Protein AF-A0A380RGJ4-F1 (afdb_monomer_lite)

Sequence (205 aa):
MDKTSKTILITAIVVSVVLFIGYCLACLNNIYQSSRWEVYEETKHNTDVSIVTDDIFDDYFVDYSPSTVQTYTAAGWKEEYAAVALKPELSSCFELYAEKTINYHTKRIAVESYNYKSLNELCAALPSEWSDEIKAAVGSGDSFTTYDLKDDYVTVYTLSSDLELAKSSDIGSQYRALAGSVSTKYYQIIEYYDGSYRFGFWFEY

pLDDT: mean 73.48, std 20.64, range [31.52, 98.12]

Structure (mmCIF, N/CA/C/O backbone):
data_AF-A0A380RGJ4-F1
#
_entry.id   AF-A0A380RGJ4-F1
#
loop_
_atom_site.group_PDB
_atom_site.id
_atom_site.type_symbol
_atom_site.label_atom_id
_atom_site.label_alt_id
_atom_site.label_comp_id
_atom_site.label_asym_id
_atom_site.label_entity_id
_atom_site.label_seq_id
_atom_site.pdbx_PDB_ins_code
_atom_site.Cartn_x
_atom_site.Cartn_y
_atom_site.Cartn_z
_atom_site.occupancy
_atom_site.B_iso_or_equiv
_atom_site.auth_seq_id
_atom_site.auth_comp_id
_atom_site.auth_asym_id
_atom_site.auth_atom_id
_atom_site.pdbx_PDB_model_num
ATOM 1 N N . MET A 1 1 ? -43.072 -52.292 -2.093 1.00 66.38 1 MET A N 1
ATOM 2 C CA . MET A 1 1 ? -41.869 -51.782 -1.405 1.00 66.38 1 MET A CA 1
ATOM 3 C C . MET A 1 1 ? -42.314 -50.995 -0.186 1.00 66.38 1 MET A C 1
ATOM 5 O O . MET A 1 1 ? -43.080 -50.045 -0.354 1.00 66.38 1 MET A O 1
ATOM 9 N N . ASP A 1 2 ? -41.929 -51.440 1.010 1.00 91.12 2 ASP A N 1
ATOM 10 C CA . ASP A 1 2 ? -42.281 -50.754 2.257 1.00 91.12 2 ASP A CA 1
ATOM 11 C C . ASP A 1 2 ? -41.570 -49.394 2.383 1.00 91.12 2 ASP A C 1
ATOM 13 O O . ASP A 1 2 ? -40.698 -49.033 1.584 1.00 91.12 2 ASP A O 1
ATOM 17 N N . LYS A 1 3 ? -42.007 -48.595 3.359 1.00 85.25 3 LYS A N 1
ATOM 18 C CA . LYS A 1 3 ? -41.509 -47.231 3.576 1.00 85.25 3 LYS A CA 1
ATOM 19 C C . LYS A 1 3 ? -40.004 -47.216 3.869 1.00 85.25 3 LYS A C 1
ATOM 21 O O . LYS A 1 3 ? -39.308 -46.350 3.354 1.00 85.25 3 LYS A O 1
ATOM 26 N N . THR A 1 4 ? -39.510 -48.201 4.614 1.00 88.94 4 THR A N 1
ATOM 27 C CA . THR A 1 4 ? -38.092 -48.346 4.969 1.00 88.94 4 THR A CA 1
ATOM 28 C C . THR A 1 4 ? -37.235 -48.597 3.730 1.00 88.94 4 THR A C 1
ATOM 30 O O . THR A 1 4 ? -36.244 -47.909 3.502 1.00 88.94 4 THR A O 1
ATOM 33 N N . SER A 1 5 ? -37.674 -49.507 2.866 1.00 88.12 5 SER A N 1
ATOM 34 C CA . SER A 1 5 ? -37.018 -49.851 1.605 1.00 88.12 5 SER A CA 1
ATOM 35 C C . SER A 1 5 ? -36.993 -48.666 0.630 1.00 88.12 5 SER A C 1
ATOM 37 O O . SER A 1 5 ? -36.006 -48.457 -0.071 1.00 88.12 5 SER A O 1
ATOM 39 N N . LYS A 1 6 ? -38.048 -47.835 0.618 1.00 85.44 6 LYS A N 1
ATOM 40 C CA . LYS A 1 6 ? -38.082 -46.569 -0.141 1.00 85.44 6 LYS A CA 1
ATOM 41 C C . LYS A 1 6 ? -37.072 -45.552 0.371 1.00 85.44 6 LYS A C 1
ATOM 43 O O . LYS A 1 6 ? -36.382 -44.943 -0.441 1.00 85.44 6 LYS A O 1
ATOM 48 N N . THR A 1 7 ? -36.962 -45.381 1.684 1.00 90.62 7 THR A N 1
ATOM 49 C CA . THR A 1 7 ? -35.993 -44.450 2.269 1.00 90.62 7 THR A CA 1
ATOM 50 C C . THR A 1 7 ? -34.559 -44.875 1.964 1.00 90.62 7 THR A C 1
ATOM 52 O O . THR A 1 7 ? -33.783 -44.049 1.498 1.00 90.62 7 THR A O 1
ATOM 55 N N . ILE A 1 8 ? -34.230 -46.162 2.125 1.00 91.81 8 ILE A N 1
ATOM 56 C CA . ILE A 1 8 ? -32.887 -46.687 1.828 1.00 91.81 8 ILE A CA 1
ATOM 57 C C . ILE A 1 8 ? -32.520 -46.461 0.355 1.00 91.81 8 ILE A C 1
ATOM 59 O O . ILE A 1 8 ? -31.420 -45.994 0.063 1.00 91.81 8 ILE A O 1
ATOM 63 N N . LEU A 1 9 ? -33.449 -46.729 -0.570 1.00 91.00 9 LEU A N 1
ATOM 64 C CA . LEU A 1 9 ? -33.212 -46.527 -1.999 1.00 91.00 9 LEU A CA 1
ATOM 65 C C . LEU A 1 9 ? -32.960 -45.050 -2.342 1.00 91.00 9 LEU A C 1
ATOM 67 O O . LEU A 1 9 ? -32.034 -44.746 -3.089 1.00 91.00 9 LEU A O 1
ATOM 71 N N . ILE A 1 10 ? -33.750 -44.130 -1.782 1.00 90.75 10 ILE A N 1
ATOM 72 C CA . ILE A 1 10 ? -33.581 -42.689 -2.019 1.00 90.75 10 ILE A CA 1
ATOM 73 C C . ILE A 1 10 ? -32.233 -42.208 -1.472 1.00 90.75 10 ILE A C 1
ATOM 75 O O . ILE A 1 10 ? -31.515 -41.496 -2.170 1.00 90.75 10 ILE A O 1
ATOM 79 N N . THR A 1 11 ? -31.852 -42.625 -0.262 1.00 90.44 11 THR A N 1
ATOM 80 C CA . THR A 1 11 ? -30.558 -42.254 0.325 1.00 90.44 11 THR A CA 1
ATOM 81 C C . THR A 1 11 ? -29.391 -42.773 -0.512 1.00 90.44 11 THR A C 1
ATOM 83 O O . THR A 1 11 ? -2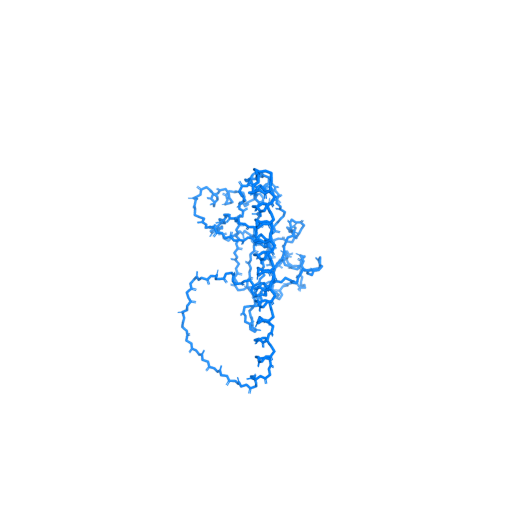8.455 -42.020 -0.766 1.00 90.44 11 THR A O 1
ATOM 86 N N . ALA A 1 12 ? -29.461 -44.016 -0.999 1.00 90.81 12 ALA A N 1
ATOM 87 C CA . ALA A 1 12 ? -28.428 -44.574 -1.869 1.00 90.81 12 ALA A CA 1
ATOM 88 C C . ALA A 1 12 ? -28.271 -43.760 -3.165 1.00 90.81 12 ALA A C 1
ATOM 90 O O . ALA A 1 12 ? -27.152 -43.416 -3.535 1.00 90.81 12 ALA A O 1
ATOM 91 N N . ILE A 1 13 ? -29.383 -43.376 -3.804 1.00 91.81 13 ILE A N 1
ATOM 92 C CA . ILE A 1 13 ? -29.366 -42.550 -5.021 1.00 91.81 13 ILE A CA 1
ATOM 93 C C . ILE A 1 13 ? -28.729 -41.182 -4.749 1.00 91.81 13 ILE A C 1
ATOM 95 O O . ILE A 1 13 ? -27.859 -40.754 -5.504 1.00 91.81 13 ILE A O 1
ATOM 99 N N . VAL A 1 14 ? -29.118 -40.505 -3.663 1.00 90.69 14 VAL A N 1
ATOM 100 C CA . VAL A 1 14 ? -28.576 -39.178 -3.321 1.00 90.69 14 VAL A CA 1
ATOM 101 C C . VAL A 1 14 ? -27.069 -39.246 -3.070 1.00 90.69 14 VAL A C 1
ATOM 103 O O . VAL A 1 14 ? -26.327 -38.427 -3.608 1.00 90.69 14 VAL A O 1
ATOM 106 N N . VAL A 1 15 ? -26.599 -40.244 -2.316 1.00 91.69 15 VAL A N 1
ATOM 107 C CA . VAL A 1 15 ? -25.162 -40.424 -2.050 1.00 91.69 15 VAL A CA 1
ATOM 108 C C . VAL A 1 15 ? -24.392 -40.683 -3.347 1.00 91.69 15 VAL A C 1
ATOM 110 O O . VAL A 1 15 ? -23.352 -40.065 -3.569 1.00 91.69 15 VAL A O 1
ATOM 113 N N . SER A 1 16 ? -24.911 -41.531 -4.239 1.00 90.06 16 SER A N 1
ATOM 114 C CA . SER A 1 16 ? -24.274 -41.795 -5.534 1.00 90.06 16 SER A CA 1
ATOM 115 C C . SER A 1 16 ? -24.185 -40.547 -6.416 1.00 90.06 16 SER A C 1
ATOM 117 O O . SER A 1 16 ? -23.152 -40.329 -7.046 1.00 90.06 16 SER A O 1
ATOM 119 N N . VAL A 1 17 ? -25.221 -39.701 -6.435 1.00 90.00 17 VAL A N 1
ATOM 120 C CA . VAL A 1 17 ? -25.215 -38.446 -7.206 1.00 90.00 17 VAL A CA 1
ATOM 121 C C . VAL A 1 17 ? -24.181 -37.461 -6.657 1.00 90.00 17 VAL A C 1
ATOM 123 O O . VAL A 1 17 ? -23.422 -36.884 -7.432 1.00 90.00 17 VAL A O 1
ATOM 126 N N . VAL A 1 18 ? -24.097 -37.300 -5.333 1.00 89.44 18 VAL A N 1
ATOM 127 C CA . VAL A 1 18 ? -23.118 -36.395 -4.704 1.00 89.44 18 VAL A CA 1
ATOM 128 C C . VAL A 1 18 ? -21.682 -36.842 -4.994 1.00 89.44 18 VAL A C 1
ATOM 130 O O . VAL A 1 18 ? -20.848 -36.018 -5.369 1.00 89.44 18 VAL A O 1
ATOM 133 N N . LEU A 1 19 ? -21.398 -38.144 -4.886 1.00 88.31 19 LEU A N 1
ATOM 134 C CA . LEU A 1 19 ? -20.072 -38.689 -5.194 1.00 88.31 19 LEU A CA 1
ATOM 135 C C . LEU A 1 19 ? -19.708 -38.520 -6.675 1.00 88.31 19 LEU A C 1
ATOM 137 O O . LEU A 1 19 ? -18.570 -38.176 -6.988 1.00 88.31 19 LEU A O 1
ATOM 141 N N . PHE A 1 20 ? -20.671 -38.713 -7.579 1.00 89.56 20 PHE A N 1
ATOM 142 C CA . PHE A 1 20 ? -20.457 -38.530 -9.012 1.00 89.56 20 PHE A CA 1
ATOM 143 C C . PHE A 1 20 ? -20.139 -37.069 -9.365 1.00 89.56 20 PHE A C 1
ATOM 145 O O . PHE A 1 20 ? -19.175 -36.811 -10.081 1.00 89.56 20 PHE A O 1
ATOM 152 N N . ILE A 1 21 ? -20.8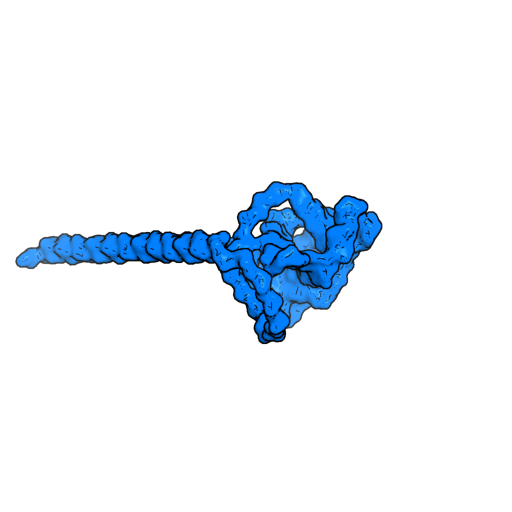81 -36.107 -8.804 1.00 87.81 21 ILE A N 1
ATOM 153 C CA . ILE A 1 21 ? -20.618 -34.671 -9.007 1.00 87.81 21 ILE A CA 1
ATOM 154 C C . ILE A 1 21 ? -19.232 -34.290 -8.471 1.00 87.81 21 ILE A C 1
ATOM 156 O O . ILE A 1 21 ? -18.478 -33.607 -9.164 1.00 87.81 21 ILE A O 1
ATOM 160 N N . GLY A 1 22 ? -18.866 -34.767 -7.276 1.00 85.44 22 GLY A N 1
ATOM 161 C CA . GLY A 1 22 ? -17.539 -34.529 -6.702 1.00 85.44 22 GLY A CA 1
ATOM 162 C C . GLY A 1 22 ? -16.405 -35.066 -7.582 1.00 85.44 22 GLY A C 1
ATOM 163 O O . GLY A 1 22 ? -15.412 -34.373 -7.802 1.00 85.44 22 GLY A O 1
ATOM 164 N N . TYR A 1 23 ? -16.577 -36.263 -8.151 1.00 86.31 23 TYR A N 1
ATOM 165 C CA . TYR A 1 23 ? -15.620 -36.849 -9.092 1.00 86.31 23 TYR A CA 1
ATOM 166 C C . TYR A 1 23 ? -15.501 -36.033 -10.389 1.00 86.31 23 TYR A C 1
ATOM 168 O O . TYR A 1 23 ? -14.390 -35.721 -10.814 1.00 86.31 23 TYR A O 1
ATOM 176 N N . CYS A 1 24 ? -16.622 -35.615 -10.987 1.00 82.62 24 CYS A N 1
ATOM 177 C CA . CYS A 1 24 ? -16.611 -34.778 -12.190 1.00 82.62 24 CYS A CA 1
ATOM 178 C C . CYS A 1 24 ? -15.896 -33.438 -11.965 1.00 82.62 24 CYS A C 1
ATOM 180 O O . CYS A 1 24 ? -15.118 -33.019 -12.820 1.00 82.62 24 CYS A O 1
ATOM 182 N N . LEU A 1 25 ? -16.108 -32.790 -10.815 1.00 80.00 25 LEU A N 1
ATOM 183 C CA . LEU A 1 25 ? -15.426 -31.539 -10.466 1.00 80.00 25 LEU A CA 1
ATOM 184 C C . LEU A 1 25 ? -13.915 -31.738 -10.284 1.00 80.00 25 LEU A C 1
ATOM 186 O O . LEU A 1 25 ? -13.130 -30.924 -10.765 1.00 80.00 25 LEU A O 1
ATOM 190 N N . ALA A 1 26 ? -13.494 -32.839 -9.656 1.00 74.56 26 ALA A N 1
ATOM 191 C CA . ALA A 1 26 ? -12.077 -33.168 -9.517 1.00 74.56 26 ALA A CA 1
ATOM 192 C C . ALA A 1 26 ? -11.409 -33.449 -10.877 1.00 74.56 26 ALA A C 1
ATOM 194 O O . ALA A 1 26 ? -10.300 -32.977 -11.125 1.00 74.56 26 ALA A O 1
ATOM 195 N N . CYS A 1 27 ? -12.091 -34.164 -11.779 1.00 69.12 27 CYS A N 1
ATOM 196 C CA . CYS A 1 27 ? -11.609 -34.403 -13.141 1.00 69.12 27 CYS A CA 1
ATOM 197 C C . CYS A 1 27 ? -11.531 -33.114 -13.965 1.00 69.12 27 CYS A C 1
ATOM 199 O O . CYS A 1 27 ? -10.533 -32.905 -14.647 1.00 69.12 27 CYS A O 1
ATOM 201 N N . LEU A 1 28 ? -12.532 -32.232 -13.874 1.00 68.50 28 LEU A N 1
ATOM 202 C CA . LEU A 1 28 ? -12.510 -30.927 -14.540 1.00 68.50 28 LEU A CA 1
ATOM 203 C C . LEU A 1 28 ? -11.367 -30.051 -14.026 1.00 68.50 28 LEU A C 1
ATOM 205 O O . LEU A 1 28 ? -10.675 -29.440 -14.833 1.00 68.50 28 LEU A O 1
ATOM 209 N N . ASN A 1 29 ? -11.116 -30.042 -12.714 1.00 65.44 29 ASN A N 1
ATOM 210 C CA . ASN A 1 29 ? -9.975 -29.327 -12.149 1.00 65.44 29 ASN A CA 1
ATOM 211 C C . ASN A 1 29 ? -8.646 -29.902 -12.667 1.00 65.44 29 ASN A C 1
ATOM 213 O O . ASN A 1 29 ? -7.750 -29.151 -13.024 1.00 65.44 29 ASN A O 1
ATOM 217 N N . ASN A 1 30 ? -8.522 -31.227 -12.780 1.00 59.56 30 ASN A N 1
ATOM 218 C CA . ASN A 1 30 ? -7.304 -31.859 -13.292 1.00 59.56 30 ASN A CA 1
ATOM 219 C C . ASN A 1 30 ? -7.079 -31.569 -14.791 1.00 59.56 30 ASN A C 1
ATOM 221 O O . ASN A 1 30 ? -5.976 -31.199 -15.174 1.00 59.56 30 ASN A O 1
ATOM 225 N N . ILE A 1 31 ? -8.131 -31.624 -15.617 1.00 63.62 31 ILE A N 1
ATOM 226 C CA . ILE A 1 31 ? -8.076 -31.254 -17.046 1.00 63.62 31 ILE A CA 1
ATOM 227 C C . ILE A 1 31 ? -7.747 -29.762 -17.216 1.00 63.62 31 ILE A C 1
ATOM 229 O O . ILE A 1 31 ? -6.938 -29.387 -18.066 1.00 63.62 31 ILE A O 1
ATOM 233 N N . TYR A 1 32 ? -8.339 -28.894 -16.392 1.00 49.28 32 TYR A N 1
ATOM 234 C CA . TYR A 1 32 ? -8.032 -27.464 -16.400 1.00 49.28 32 TYR A CA 1
ATOM 235 C C . TYR A 1 32 ? -6.562 -27.207 -16.049 1.00 49.28 32 TYR A C 1
ATOM 237 O O . TYR A 1 32 ? -5.896 -26.414 -16.707 1.00 49.28 32 TYR A O 1
ATOM 245 N N . GLN A 1 33 ? -6.022 -27.927 -15.064 1.00 46.31 33 GLN A N 1
ATOM 246 C CA . GLN A 1 33 ? -4.607 -27.826 -14.720 1.00 46.31 33 GLN A CA 1
ATOM 247 C C . GLN A 1 33 ? -3.715 -28.398 -15.831 1.00 46.31 33 GLN A C 1
ATOM 249 O O . GLN A 1 33 ? -2.768 -27.726 -16.217 1.00 46.31 33 GLN A O 1
ATOM 254 N N . SER A 1 34 ? -4.014 -29.572 -16.403 1.00 44.44 34 SER A N 1
ATOM 255 C CA . SER A 1 34 ? -3.171 -30.202 -17.435 1.00 44.44 34 SER A CA 1
ATOM 256 C C . SER A 1 34 ? -3.132 -29.411 -18.745 1.00 44.44 34 SER A C 1
ATOM 258 O O . SER A 1 34 ? -2.061 -29.233 -19.319 1.00 44.44 34 SER A O 1
ATOM 260 N N . SER A 1 35 ? -4.270 -28.864 -19.183 1.00 43.62 35 SER A N 1
ATOM 261 C CA . SER A 1 35 ? -4.344 -28.020 -20.387 1.00 43.62 35 SER A CA 1
ATOM 262 C C . SER A 1 35 ? -3.570 -26.701 -20.240 1.00 43.62 35 SER A C 1
ATOM 264 O O . SER A 1 35 ? -3.063 -26.168 -21.224 1.00 43.62 35 SER A O 1
ATOM 266 N N . ARG A 1 36 ? -3.394 -26.206 -19.007 1.00 38.97 36 ARG A N 1
ATOM 267 C CA . ARG A 1 36 ? -2.561 -25.034 -18.702 1.00 38.97 36 ARG A CA 1
ATOM 268 C C . ARG A 1 36 ? -1.056 -25.317 -18.836 1.00 38.97 36 ARG A C 1
ATOM 270 O O . ARG A 1 36 ? -0.297 -24.385 -19.090 1.00 38.97 36 ARG A O 1
ATOM 277 N N . TRP A 1 37 ? -0.627 -26.575 -18.694 1.00 33.66 37 TRP A N 1
ATOM 278 C CA . TRP A 1 37 ? 0.776 -26.982 -18.860 1.00 33.66 37 TRP A CA 1
ATOM 279 C C . TRP A 1 37 ? 1.147 -27.247 -20.325 1.00 33.66 37 TRP A C 1
ATOM 281 O O . TRP A 1 37 ? 2.235 -26.857 -20.742 1.00 33.66 37 TRP A O 1
ATOM 291 N N . GLU A 1 38 ? 0.250 -27.831 -21.129 1.00 40.09 38 GLU A N 1
ATOM 292 C CA . GLU A 1 38 ? 0.539 -28.143 -22.543 1.00 40.09 38 GLU A CA 1
ATOM 293 C C . GLU A 1 38 ? 0.692 -26.884 -23.419 1.00 40.09 38 GLU A C 1
ATOM 295 O O . GLU A 1 38 ? 1.555 -26.849 -24.293 1.00 40.09 38 GLU A O 1
ATOM 300 N N . VAL A 1 39 ? -0.026 -25.794 -23.119 1.00 40.28 39 VAL A N 1
ATOM 301 C CA . VAL A 1 39 ? 0.161 -24.495 -23.805 1.00 40.28 39 VAL A CA 1
ATOM 302 C C . VAL A 1 39 ? 1.519 -23.849 -23.460 1.00 40.28 39 VAL A C 1
ATOM 304 O O . VAL A 1 39 ? 2.071 -23.065 -24.237 1.00 40.28 39 VAL A O 1
ATOM 307 N N . TYR A 1 40 ? 2.108 -24.193 -22.310 1.00 32.09 40 TYR A N 1
ATOM 308 C CA . TYR A 1 40 ? 3.352 -23.584 -21.829 1.00 32.09 40 TYR A CA 1
ATOM 309 C C . TYR A 1 40 ? 4.614 -24.195 -22.464 1.00 32.09 40 TYR A C 1
ATOM 311 O O . TYR A 1 40 ? 5.614 -23.493 -22.629 1.00 32.09 40 TYR A O 1
ATOM 319 N N . GLU A 1 41 ? 4.589 -25.474 -22.857 1.00 34.75 41 GLU A N 1
ATOM 320 C CA . GLU A 1 41 ? 5.739 -26.106 -23.526 1.00 34.75 41 GLU A CA 1
ATOM 321 C C . GLU A 1 41 ? 5.803 -25.800 -25.027 1.00 34.75 41 GLU A C 1
ATOM 323 O O . GLU A 1 41 ? 6.898 -25.601 -25.556 1.00 34.75 41 GLU A O 1
ATOM 328 N N . GLU A 1 42 ? 4.662 -25.655 -25.706 1.00 34.81 42 GLU A N 1
ATOM 329 C CA . GLU A 1 42 ? 4.643 -25.366 -27.148 1.00 34.81 42 GLU A CA 1
ATOM 330 C C . GLU A 1 42 ? 5.131 -23.936 -27.465 1.00 34.81 42 GLU A C 1
ATOM 332 O O . GLU A 1 42 ? 5.772 -23.695 -28.489 1.00 34.81 42 GLU A O 1
ATOM 337 N N . THR A 1 43 ? 4.954 -22.995 -26.529 1.00 36.62 43 THR A N 1
ATOM 338 C CA . THR A 1 43 ? 5.403 -21.598 -26.688 1.00 36.62 43 THR A CA 1
ATOM 339 C C . THR A 1 43 ? 6.902 -21.411 -26.404 1.00 36.62 43 THR A C 1
ATOM 341 O O . THR A 1 43 ? 7.522 -20.470 -26.896 1.00 36.62 43 THR A O 1
ATOM 344 N N . LYS A 1 44 ? 7.543 -22.321 -25.652 1.00 36.34 44 LYS A N 1
ATOM 345 C CA . LYS A 1 44 ? 8.973 -22.202 -25.302 1.00 36.34 44 LYS A CA 1
ATOM 346 C C . LYS A 1 44 ? 9.911 -22.594 -26.450 1.00 36.34 44 LYS A C 1
ATOM 348 O O . LYS A 1 44 ? 11.098 -22.275 -26.398 1.00 36.34 44 LYS A O 1
ATOM 353 N N . HIS A 1 45 ? 9.402 -23.265 -27.485 1.00 32.56 45 HIS A N 1
ATOM 354 C CA . HIS A 1 45 ? 10.228 -23.779 -28.578 1.00 32.56 45 HIS A CA 1
ATOM 355 C C . HIS A 1 45 ? 10.173 -22.986 -29.886 1.00 32.56 45 HIS A C 1
ATOM 357 O O . HIS A 1 45 ? 10.853 -23.385 -30.827 1.00 32.56 45 HIS A O 1
ATOM 363 N N . ASN A 1 46 ? 9.440 -21.866 -29.962 1.00 37.78 46 ASN A N 1
ATOM 364 C CA . ASN A 1 46 ? 9.161 -21.262 -31.269 1.00 37.78 46 ASN A CA 1
ATOM 365 C C . ASN A 1 46 ? 9.207 -19.730 -31.376 1.00 37.78 46 ASN A C 1
ATOM 367 O O . ASN A 1 46 ? 8.457 -19.161 -32.162 1.00 37.78 46 ASN A O 1
ATOM 371 N N . THR A 1 47 ? 10.127 -19.051 -30.684 1.00 37.59 47 THR A N 1
ATOM 372 C CA . THR A 1 47 ? 10.413 -17.632 -30.985 1.00 37.59 47 THR A CA 1
ATOM 373 C C . THR A 1 47 ? 11.881 -17.263 -30.775 1.00 37.59 47 THR A C 1
ATOM 375 O O . THR A 1 47 ? 12.233 -16.489 -29.892 1.00 37.59 47 THR A O 1
ATOM 378 N N . ASP A 1 48 ? 12.727 -17.779 -31.667 1.00 37.00 48 ASP A N 1
ATOM 379 C CA . ASP A 1 48 ? 13.860 -17.032 -32.230 1.00 37.00 48 ASP A CA 1
ATOM 380 C C . ASP A 1 48 ? 13.322 -16.173 -33.395 1.00 37.00 48 ASP A C 1
ATOM 382 O O . ASP A 1 48 ? 13.601 -16.442 -34.559 1.00 37.00 48 ASP A O 1
ATOM 386 N N . VAL A 1 49 ? 12.475 -15.170 -33.129 1.00 33.97 49 VAL A N 1
ATOM 387 C CA . VAL A 1 49 ? 12.133 -14.152 -34.140 1.00 33.97 49 VAL A CA 1
ATOM 388 C C . VAL A 1 49 ? 11.895 -12.808 -33.462 1.00 33.97 49 VAL A C 1
ATOM 390 O O . VAL A 1 49 ? 10.976 -12.630 -32.669 1.00 33.97 49 VAL A O 1
ATOM 393 N N . SER A 1 50 ? 12.748 -11.855 -33.822 1.00 41.41 50 SER A N 1
ATOM 394 C CA . SER A 1 50 ? 12.605 -10.429 -33.558 1.00 41.41 50 SER A CA 1
ATOM 395 C C . SER A 1 50 ? 11.373 -9.885 -34.288 1.00 41.41 50 SER A C 1
ATOM 397 O O . SER A 1 50 ? 11.318 -9.969 -35.514 1.00 41.41 50 SER A O 1
ATOM 399 N N . ILE A 1 51 ? 10.408 -9.310 -33.563 1.00 33.25 51 ILE A N 1
ATOM 400 C CA . ILE A 1 51 ? 9.410 -8.403 -34.143 1.00 33.25 51 ILE A CA 1
ATOM 401 C C . ILE A 1 51 ? 9.269 -7.185 -33.231 1.00 33.25 51 ILE A C 1
ATOM 403 O O . ILE A 1 51 ? 8.828 -7.271 -32.089 1.00 33.25 51 ILE A O 1
ATOM 407 N N . VAL A 1 52 ? 9.693 -6.056 -33.788 1.00 38.56 52 VAL A N 1
ATOM 408 C CA . VAL A 1 52 ? 9.322 -4.697 -33.406 1.00 38.56 52 VAL A CA 1
ATOM 409 C C . VAL A 1 52 ? 7.857 -4.488 -33.773 1.00 38.56 52 VAL A C 1
ATOM 411 O O . VAL A 1 52 ? 7.520 -4.668 -34.941 1.00 38.56 52 VAL A O 1
ATOM 414 N N . THR A 1 53 ? 7.033 -4.028 -32.835 1.00 35.69 53 THR A N 1
ATOM 415 C CA . THR A 1 53 ? 5.862 -3.196 -33.149 1.00 35.69 53 THR A CA 1
ATOM 416 C C . THR A 1 53 ? 5.637 -2.187 -32.029 1.00 35.69 53 THR A C 1
ATOM 418 O O . THR A 1 53 ? 5.270 -2.558 -30.914 1.00 35.69 53 THR A O 1
ATOM 421 N N . ASP A 1 54 ? 5.881 -0.920 -32.363 1.00 37.19 54 ASP A N 1
ATOM 422 C CA . ASP A 1 54 ? 5.176 0.231 -31.804 1.00 37.19 54 ASP A CA 1
ATOM 423 C C . ASP A 1 54 ? 3.666 0.057 -32.034 1.00 37.19 54 ASP A C 1
ATOM 425 O O . ASP A 1 54 ? 3.270 -0.336 -33.131 1.00 37.19 54 ASP A O 1
ATOM 429 N N . ASP A 1 55 ? 2.855 0.307 -31.004 1.00 33.03 55 ASP A N 1
ATOM 430 C CA . ASP A 1 55 ? 1.612 1.102 -31.038 1.00 33.03 55 ASP A CA 1
ATOM 431 C C . ASP A 1 55 ? 0.819 0.859 -29.734 1.00 33.03 55 ASP A C 1
ATOM 433 O O . ASP A 1 55 ? 0.506 -0.269 -29.374 1.00 33.03 55 ASP A O 1
ATOM 437 N N . ILE A 1 56 ? 0.721 1.880 -28.875 1.00 31.52 56 ILE A N 1
ATOM 438 C CA . ILE A 1 56 ? -0.489 2.695 -28.640 1.00 31.52 56 ILE A CA 1
ATOM 439 C C . ILE A 1 56 ? -1.509 2.000 -27.717 1.00 31.52 56 ILE A C 1
ATOM 441 O O . ILE A 1 56 ? -2.243 1.118 -28.130 1.00 31.52 56 ILE A O 1
ATOM 445 N N . PHE A 1 57 ? -1.561 2.512 -26.479 1.00 35.56 57 PHE A N 1
ATOM 446 C CA . PHE A 1 57 ? -2.729 2.611 -25.592 1.00 35.56 57 PHE A CA 1
ATOM 447 C C . PHE A 1 57 ? -3.717 1.429 -25.558 1.00 35.56 57 PHE A C 1
ATOM 449 O O . PHE A 1 57 ? -4.731 1.459 -26.243 1.00 35.56 57 PHE A O 1
ATOM 456 N N . ASP A 1 58 ? -3.495 0.519 -24.610 1.00 32.16 58 ASP A N 1
ATOM 457 C CA . ASP A 1 58 ? -4.558 -0.115 -23.816 1.00 32.16 58 ASP A CA 1
ATOM 458 C C . ASP A 1 58 ? -4.163 0.118 -22.348 1.00 32.16 58 ASP A C 1
ATOM 460 O O . ASP A 1 58 ? -3.163 -0.401 -21.863 1.00 32.16 58 ASP A O 1
ATOM 464 N N . ASP A 1 59 ? -4.616 1.218 -21.762 1.00 33.00 59 ASP A N 1
ATOM 465 C CA . ASP A 1 59 ? -5.814 1.293 -20.927 1.00 33.00 59 ASP A CA 1
ATOM 466 C C . ASP A 1 59 ? -5.549 0.804 -19.495 1.00 33.00 59 ASP A C 1
ATOM 468 O O . ASP A 1 59 ? -4.865 -0.181 -19.232 1.00 33.00 59 ASP A O 1
ATOM 472 N N . TYR A 1 60 ? -6.037 1.599 -18.554 1.00 38.31 60 TYR A N 1
ATOM 473 C CA . TYR A 1 60 ? -5.678 1.665 -17.137 1.00 38.31 60 TYR A CA 1
ATOM 474 C C . TYR A 1 60 ? -6.250 0.491 -16.319 1.00 38.31 60 TYR A C 1
ATOM 476 O O . TYR A 1 60 ? -6.803 0.668 -15.237 1.00 38.31 60 TYR A O 1
ATOM 484 N N . PHE A 1 61 ? -6.123 -0.729 -16.832 1.00 35.97 61 PHE A N 1
ATOM 485 C CA . PHE A 1 61 ? -6.554 -1.954 -16.184 1.00 35.97 61 PHE A CA 1
ATOM 486 C C . PHE A 1 61 ? -5.322 -2.762 -15.807 1.00 35.97 61 PHE A C 1
ATOM 488 O O . PHE A 1 61 ? -4.755 -3.504 -16.607 1.00 35.97 61 PHE A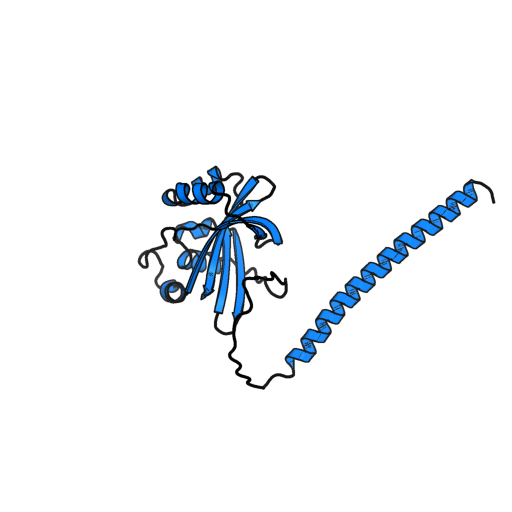 O 1
ATOM 495 N N . VAL A 1 62 ? -4.919 -2.655 -14.540 1.00 41.81 62 VAL A N 1
ATOM 496 C CA . VAL A 1 62 ? -4.149 -3.736 -13.928 1.00 41.81 62 VAL A CA 1
ATOM 497 C C . VAL A 1 62 ? -5.129 -4.885 -13.744 1.00 41.81 62 VAL A C 1
ATOM 499 O O . VAL A 1 62 ? -5.709 -5.076 -12.680 1.00 41.81 62 VAL A O 1
ATOM 502 N N . ASP A 1 63 ? -5.332 -5.632 -14.823 1.00 37.31 63 ASP A N 1
ATOM 503 C CA . ASP A 1 63 ? -5.801 -6.996 -14.746 1.00 37.31 63 ASP A CA 1
ATOM 504 C C . ASP A 1 63 ? -4.764 -7.709 -13.869 1.00 37.31 63 ASP A C 1
ATOM 506 O O . ASP A 1 63 ? -3.623 -7.975 -14.273 1.00 37.31 63 ASP A O 1
ATOM 510 N N . TYR A 1 64 ? -5.114 -7.920 -12.600 1.00 39.44 64 TYR A N 1
ATOM 511 C CA . TYR A 1 64 ? -4.385 -8.797 -11.693 1.00 39.44 64 TYR A CA 1
ATOM 512 C C . TYR A 1 64 ? -4.619 -10.233 -12.186 1.00 39.44 64 TYR A C 1
ATOM 514 O O . TYR A 1 64 ? -5.242 -11.059 -11.531 1.00 39.44 64 TYR A O 1
ATOM 522 N N . SER A 1 65 ? -4.158 -10.535 -13.404 1.00 36.97 65 SER A N 1
ATOM 523 C CA . SER A 1 65 ? -4.077 -11.900 -13.890 1.00 36.97 65 SER A CA 1
ATOM 524 C C . SER A 1 65 ? -3.070 -12.622 -12.990 1.00 36.97 65 SER A C 1
ATOM 526 O O . SER A 1 65 ? -1.908 -12.199 -12.925 1.00 36.97 65 SER A O 1
ATOM 528 N N . PRO A 1 66 ? -3.467 -13.699 -12.287 1.00 39.84 66 PRO A N 1
ATOM 529 C CA . PRO A 1 66 ? -2.629 -14.398 -11.311 1.00 39.84 66 PRO A CA 1
ATOM 530 C C . PRO A 1 66 ? -1.500 -15.219 -11.964 1.00 39.84 66 PRO A C 1
ATOM 532 O O . PRO A 1 66 ? -0.954 -16.153 -11.375 1.00 39.84 66 PRO A O 1
ATOM 535 N N . SER A 1 67 ? -1.131 -14.931 -13.212 1.00 36.75 67 SER A N 1
ATOM 536 C CA . SER A 1 67 ? 0.004 -15.564 -13.869 1.00 36.75 67 SER A CA 1
ATOM 537 C C . SER A 1 67 ? 1.287 -14.814 -13.520 1.00 36.75 67 SER A C 1
ATOM 539 O O . SER A 1 67 ? 1.590 -13.771 -14.095 1.00 36.75 67 SER A O 1
ATOM 541 N N . THR A 1 68 ? 2.043 -15.418 -12.601 1.00 42.56 68 THR A N 1
ATOM 542 C CA . THR A 1 68 ? 3.423 -15.122 -12.177 1.00 42.56 68 THR A CA 1
ATOM 543 C C . THR A 1 68 ? 3.640 -13.951 -11.222 1.00 42.56 68 THR A C 1
ATOM 545 O O . THR A 1 68 ? 4.224 -12.940 -11.590 1.00 42.56 68 THR A O 1
ATOM 548 N N . VAL A 1 69 ? 3.322 -14.169 -9.943 1.00 41.69 69 VAL A N 1
ATOM 549 C CA . VAL A 1 69 ? 4.181 -13.720 -8.834 1.00 41.69 69 VAL A CA 1
ATOM 550 C C . VAL A 1 69 ? 4.185 -14.809 -7.760 1.00 41.69 69 VAL A C 1
ATOM 552 O O . VAL A 1 69 ? 3.124 -15.313 -7.419 1.00 41.69 69 VAL A O 1
ATOM 555 N N . GLN A 1 70 ? 5.371 -15.184 -7.266 1.00 40.31 70 GLN A N 1
ATOM 556 C CA . GLN A 1 70 ? 5.694 -15.318 -5.832 1.00 40.31 70 GLN A CA 1
ATOM 557 C C . GLN A 1 70 ? 7.045 -16.030 -5.670 1.00 40.31 70 GLN A C 1
ATOM 559 O O . GLN A 1 70 ? 7.128 -17.231 -5.418 1.00 40.31 70 GLN A O 1
ATOM 564 N N . THR A 1 71 ? 8.137 -15.271 -5.773 1.00 39.50 71 THR A N 1
ATOM 565 C CA . THR A 1 71 ? 9.386 -15.647 -5.098 1.00 39.50 71 THR A CA 1
ATOM 566 C C . THR A 1 71 ? 9.426 -14.897 -3.773 1.00 39.50 71 THR A C 1
ATOM 568 O O . THR A 1 71 ? 9.812 -13.734 -3.715 1.00 39.50 71 THR A O 1
ATOM 571 N N . TYR A 1 72 ? 9.005 -15.560 -2.695 1.00 46.00 72 TYR A N 1
ATOM 572 C CA . TYR A 1 72 ? 9.259 -15.104 -1.329 1.00 46.00 72 TYR A CA 1
ATOM 573 C C . TYR A 1 72 ? 10.735 -15.348 -1.003 1.00 46.00 72 TYR A C 1
ATOM 575 O O . TYR A 1 72 ? 11.092 -16.375 -0.425 1.00 46.00 72 TYR A O 1
ATOM 583 N N . THR A 1 73 ? 11.630 -14.458 -1.430 1.00 43.94 73 THR A N 1
ATOM 584 C CA . THR A 1 73 ? 13.058 -14.602 -1.122 1.00 43.94 73 THR A CA 1
ATOM 585 C C . THR A 1 73 ? 13.460 -13.833 0.131 1.00 43.94 73 THR A C 1
ATOM 587 O O . THR A 1 73 ? 13.123 -12.669 0.324 1.00 43.94 73 THR A O 1
ATOM 590 N N . ALA A 1 74 ? 14.181 -14.562 0.984 1.00 42.34 74 ALA A N 1
ATOM 591 C CA . ALA A 1 74 ? 14.723 -14.229 2.294 1.00 42.34 74 ALA A CA 1
ATOM 592 C C . ALA A 1 74 ? 15.155 -12.766 2.499 1.00 42.34 74 ALA A C 1
ATOM 594 O O . ALA A 1 74 ? 15.882 -12.223 1.677 1.00 42.34 74 ALA A O 1
ATOM 595 N N . ALA A 1 75 ? 14.761 -12.215 3.655 1.00 48.78 75 ALA A N 1
ATOM 596 C CA . ALA A 1 75 ? 15.297 -11.095 4.452 1.00 48.78 75 ALA A CA 1
ATOM 597 C C . ALA A 1 75 ? 16.205 -10.017 3.808 1.00 48.78 75 ALA A C 1
ATOM 599 O O . ALA A 1 75 ? 15.969 -8.841 4.058 1.00 48.78 75 ALA A O 1
ATOM 600 N N . GLY A 1 76 ? 17.215 -10.369 3.005 1.00 52.53 76 GLY A N 1
ATOM 601 C CA . GLY A 1 76 ? 18.192 -9.434 2.432 1.00 52.53 76 GLY A CA 1
ATOM 602 C C . GLY A 1 76 ? 17.594 -8.384 1.491 1.00 52.53 76 GLY A C 1
ATOM 603 O O . GLY A 1 76 ? 18.080 -7.262 1.443 1.00 52.53 76 GLY A O 1
ATOM 604 N N . TRP A 1 77 ? 16.492 -8.702 0.813 1.00 60.84 77 TRP A N 1
ATOM 605 C CA . TRP A 1 77 ? 15.831 -7.767 -0.102 1.00 60.84 77 TRP A CA 1
ATOM 606 C C . TRP A 1 77 ? 14.964 -6.716 0.608 1.00 60.84 77 TRP A C 1
ATOM 608 O O . TRP A 1 77 ? 14.721 -5.640 0.071 1.00 60.84 77 TRP A O 1
ATOM 618 N N . LYS A 1 78 ? 14.524 -6.986 1.846 1.00 63.53 78 LYS A N 1
ATOM 619 C CA . LYS A 1 78 ? 13.702 -6.038 2.617 1.00 63.53 78 LYS A CA 1
ATOM 620 C C . LYS A 1 78 ? 14.464 -4.754 2.939 1.00 63.53 78 LYS A C 1
ATOM 622 O O . LYS A 1 78 ? 13.890 -3.673 2.875 1.00 63.53 78 LYS A O 1
ATOM 627 N N . GLU A 1 79 ? 15.747 -4.878 3.268 1.00 65.50 79 GLU A N 1
ATOM 628 C CA . GLU A 1 79 ? 16.617 -3.741 3.584 1.00 65.50 79 GLU A CA 1
ATOM 629 C C . GLU A 1 79 ? 16.920 -2.898 2.342 1.00 65.50 79 GLU A C 1
ATOM 631 O O . GLU A 1 79 ? 16.853 -1.672 2.399 1.00 65.50 79 GLU A O 1
ATOM 636 N N . GLU A 1 80 ? 17.199 -3.552 1.212 1.00 71.06 80 GLU A N 1
ATOM 637 C CA . GLU A 1 80 ? 17.448 -2.896 -0.073 1.00 71.06 80 GLU A CA 1
ATOM 638 C C . GLU A 1 80 ? 16.227 -2.104 -0.541 1.00 71.06 80 GLU A C 1
ATOM 640 O O . GLU A 1 80 ? 16.333 -0.917 -0.853 1.00 71.06 80 GLU A O 1
ATOM 645 N N . TYR A 1 81 ? 15.046 -2.719 -0.519 1.00 68.62 81 TYR A N 1
ATOM 646 C CA . TYR A 1 81 ? 13.841 -2.042 -0.973 1.00 68.62 81 TYR A CA 1
ATOM 647 C C . TYR A 1 81 ? 13.380 -0.972 -0.014 1.00 68.62 81 TYR A C 1
ATOM 649 O O . TYR A 1 81 ? 13.044 0.106 -0.481 1.00 68.62 81 TYR A O 1
ATOM 657 N N . ALA A 1 82 ? 13.461 -1.184 1.298 1.00 66.69 82 ALA A N 1
ATOM 658 C CA . ALA A 1 82 ? 13.211 -0.108 2.244 1.00 66.69 82 ALA A CA 1
ATOM 659 C C . ALA A 1 82 ? 14.143 1.090 2.019 1.00 66.69 82 ALA A C 1
ATOM 661 O O . ALA A 1 82 ? 13.675 2.217 2.100 1.00 66.69 82 ALA A O 1
ATOM 662 N N . ALA A 1 83 ? 15.416 0.865 1.674 1.00 65.88 83 ALA A N 1
ATOM 663 C CA . ALA A 1 83 ? 16.374 1.937 1.398 1.00 65.88 83 ALA A CA 1
ATOM 664 C C . ALA A 1 83 ? 16.125 2.678 0.068 1.00 65.88 83 ALA A C 1
ATOM 666 O O . ALA A 1 83 ? 16.523 3.830 -0.081 1.00 65.88 83 ALA A O 1
ATOM 667 N N . VAL A 1 84 ? 15.497 2.029 -0.914 1.00 64.31 84 VAL A N 1
ATOM 668 C CA . VAL A 1 84 ? 15.204 2.587 -2.253 1.00 64.31 84 VAL A CA 1
ATOM 669 C C . VAL A 1 84 ? 13.843 3.287 -2.281 1.00 64.31 84 VAL A C 1
ATOM 671 O O . VAL A 1 84 ? 13.651 4.335 -2.914 1.00 64.31 84 VAL A O 1
ATOM 674 N N . ALA A 1 85 ? 12.901 2.682 -1.570 1.00 58.78 85 ALA A N 1
ATOM 675 C CA . ALA A 1 85 ? 11.522 3.083 -1.421 1.00 58.78 85 ALA A CA 1
ATOM 676 C C . ALA A 1 85 ? 11.366 4.301 -0.527 1.00 58.78 85 ALA A C 1
ATOM 678 O O . ALA A 1 85 ? 10.583 5.196 -0.829 1.00 58.78 85 ALA A O 1
ATOM 679 N N . LEU A 1 86 ? 12.074 4.279 0.602 1.00 63.81 86 LEU A N 1
ATOM 680 C CA . LEU A 1 86 ? 11.676 4.927 1.841 1.00 63.81 86 LEU A CA 1
ATOM 681 C C . LEU A 1 86 ? 12.893 5.236 2.714 1.00 63.81 86 LEU A C 1
ATOM 683 O O . LEU A 1 86 ? 14.036 4.988 2.335 1.00 63.81 86 LEU A O 1
ATOM 687 N N . LYS A 1 87 ? 12.644 5.799 3.900 1.00 65.94 87 LYS A N 1
ATOM 688 C CA . LYS A 1 87 ? 13.667 5.942 4.935 1.00 65.94 87 LYS A CA 1
ATOM 689 C C . LYS A 1 87 ? 14.101 4.544 5.437 1.00 65.94 87 LYS A C 1
ATOM 691 O O . LYS A 1 87 ? 13.220 3.741 5.762 1.00 65.94 87 LYS A O 1
ATOM 696 N N . PRO A 1 88 ? 15.411 4.213 5.488 1.00 66.19 88 PRO A N 1
ATOM 697 C CA . PRO A 1 88 ? 15.898 2.875 5.856 1.00 66.19 88 PRO A CA 1
ATOM 698 C C . PRO A 1 88 ? 15.354 2.321 7.183 1.00 66.19 88 PRO A C 1
ATOM 700 O O . PRO A 1 88 ? 15.203 1.106 7.334 1.00 66.19 88 PRO A O 1
ATOM 703 N N . GLU A 1 89 ? 15.019 3.188 8.139 1.00 71.44 89 GLU A N 1
ATOM 704 C CA . GLU A 1 89 ? 14.403 2.835 9.422 1.00 71.44 89 GLU A CA 1
ATOM 705 C C . GLU A 1 89 ? 13.047 2.119 9.288 1.00 71.44 89 GLU A C 1
ATOM 707 O O . GLU A 1 89 ? 12.676 1.340 10.169 1.00 71.44 89 GLU A O 1
ATOM 712 N N . LEU A 1 90 ? 12.342 2.296 8.165 1.00 76.12 90 LEU A N 1
ATOM 713 C CA . LEU A 1 90 ? 11.055 1.647 7.899 1.00 76.12 90 LEU A CA 1
ATOM 714 C C . LEU A 1 90 ? 11.191 0.202 7.414 1.00 76.12 90 LEU A C 1
ATOM 716 O O . LEU A 1 90 ? 10.194 -0.512 7.351 1.00 76.12 90 LEU A O 1
ATOM 720 N N . SER A 1 91 ? 12.410 -0.268 7.132 1.00 75.38 91 SER A N 1
ATOM 721 C CA . SER A 1 91 ? 12.679 -1.666 6.755 1.00 75.38 91 SER A CA 1
ATOM 722 C C . SER A 1 91 ? 12.072 -2.672 7.727 1.00 75.38 91 SER A C 1
ATOM 724 O O . SER A 1 91 ? 11.475 -3.667 7.315 1.00 75.38 91 SER A O 1
ATOM 726 N N . SER A 1 92 ? 12.174 -2.375 9.022 1.00 77.06 92 SER A N 1
ATOM 727 C CA . SER A 1 92 ? 11.657 -3.224 10.091 1.00 77.06 92 SER A CA 1
ATOM 728 C C . SER A 1 92 ? 10.132 -3.331 10.099 1.00 77.06 92 SER A C 1
ATOM 730 O O . SER A 1 92 ? 9.611 -4.325 10.603 1.00 77.06 92 SER A O 1
ATOM 732 N N . CYS A 1 93 ? 9.429 -2.357 9.514 1.00 79.31 93 CYS A N 1
ATOM 733 C CA . CYS A 1 93 ? 7.976 -2.313 9.442 1.00 79.31 93 CYS A CA 1
ATOM 734 C C . CYS A 1 93 ? 7.407 -3.208 8.333 1.00 79.31 93 CYS A C 1
ATOM 736 O O . CYS A 1 93 ? 6.209 -3.481 8.374 1.00 79.31 93 CYS A O 1
ATOM 738 N N . PHE A 1 94 ? 8.214 -3.660 7.359 1.00 82.19 94 PHE A N 1
ATOM 739 C CA . PHE A 1 94 ? 7.741 -4.433 6.202 1.00 82.19 94 PHE A CA 1
ATOM 740 C C . PHE A 1 94 ? 7.629 -5.934 6.466 1.00 82.19 94 PHE A C 1
ATOM 742 O O . PHE A 1 94 ? 8.605 -6.645 6.738 1.00 82.19 94 PHE A O 1
ATOM 749 N N . GLU A 1 95 ? 6.415 -6.451 6.291 1.00 82.69 95 GLU A N 1
ATOM 750 C CA . GLU A 1 95 ? 6.122 -7.873 6.415 1.00 82.69 95 GLU A CA 1
ATOM 751 C C . GLU A 1 95 ? 6.172 -8.562 5.049 1.00 82.69 95 GLU A C 1
ATOM 753 O O . GLU A 1 95 ? 6.829 -9.602 4.925 1.00 82.69 95 GLU A O 1
ATOM 758 N N . LEU A 1 96 ? 5.535 -7.961 4.039 1.00 81.00 96 LEU A N 1
ATOM 759 C CA . LEU A 1 96 ? 5.261 -8.581 2.742 1.00 81.00 96 LEU A CA 1
ATOM 760 C C . LEU A 1 96 ? 6.013 -7.905 1.605 1.00 81.00 96 LEU A C 1
ATOM 762 O O . LEU A 1 96 ? 6.384 -6.734 1.683 1.00 81.00 96 LEU A O 1
ATOM 766 N N . TYR A 1 97 ? 6.240 -8.688 0.555 1.00 78.00 97 TYR A N 1
ATOM 767 C CA . TYR A 1 97 ? 7.011 -8.298 -0.610 1.00 78.00 97 TYR A CA 1
ATOM 768 C C . TYR A 1 97 ? 6.549 -9.067 -1.846 1.00 78.00 97 TYR A C 1
ATOM 770 O O . TYR A 1 97 ? 6.290 -10.271 -1.770 1.00 78.00 97 TYR A O 1
ATOM 778 N N . ALA A 1 98 ? 6.532 -8.376 -2.979 1.00 79.12 98 ALA A N 1
ATOM 779 C CA . ALA A 1 98 ? 6.322 -8.947 -4.293 1.00 79.12 98 ALA A CA 1
ATOM 780 C C . ALA A 1 98 ? 7.173 -8.225 -5.343 1.00 79.12 98 ALA A C 1
ATOM 782 O O . ALA A 1 98 ? 7.296 -7.002 -5.333 1.00 79.12 98 ALA A O 1
ATOM 783 N N . GLU A 1 99 ? 7.697 -8.993 -6.295 1.00 80.31 99 GLU A N 1
ATOM 784 C CA . GLU A 1 99 ? 8.303 -8.484 -7.524 1.00 80.31 99 GLU A CA 1
ATOM 785 C C . GLU A 1 99 ? 7.558 -9.043 -8.722 1.00 80.31 99 GLU A C 1
ATOM 787 O O . GLU A 1 99 ? 7.284 -10.244 -8.800 1.00 80.31 99 GLU A O 1
ATOM 792 N N . LYS A 1 100 ? 7.283 -8.164 -9.678 1.00 75.88 100 LYS A N 1
ATOM 793 C CA . LYS A 1 100 ? 6.724 -8.510 -10.974 1.00 75.88 100 LYS A CA 1
ATOM 794 C C . LYS A 1 100 ? 7.600 -7.904 -12.058 1.00 75.88 100 LYS A C 1
ATOM 796 O O . LYS A 1 100 ? 7.788 -6.694 -12.115 1.00 75.88 100 LYS A O 1
ATOM 801 N N . THR A 1 101 ? 8.116 -8.740 -12.948 1.00 75.75 101 THR A N 1
ATOM 802 C CA . THR A 1 101 ? 8.728 -8.246 -14.187 1.00 75.75 101 THR A CA 1
ATOM 803 C C . THR A 1 101 ? 7.603 -7.808 -15.122 1.00 75.75 101 THR A C 1
ATOM 805 O O . THR A 1 101 ? 6.741 -8.618 -15.453 1.00 75.75 101 THR A O 1
ATOM 808 N N . ILE A 1 102 ? 7.576 -6.529 -15.500 1.00 73.75 102 ILE A N 1
ATOM 809 C CA . ILE A 1 102 ? 6.580 -5.982 -16.433 1.00 73.75 102 ILE A CA 1
ATOM 810 C C . ILE A 1 102 ? 7.037 -6.234 -17.872 1.00 73.75 102 ILE A C 1
ATOM 812 O O . ILE A 1 102 ? 6.260 -6.691 -18.703 1.00 73.75 102 ILE A O 1
ATOM 816 N N . ASN A 1 103 ? 8.311 -5.968 -18.161 1.00 75.75 103 ASN A N 1
ATOM 817 C CA . ASN A 1 103 ? 8.949 -6.241 -19.448 1.00 75.75 103 ASN A CA 1
ATOM 818 C C . ASN A 1 103 ? 10.459 -6.487 -19.232 1.00 75.75 103 ASN A C 1
ATOM 820 O O . ASN A 1 103 ? 10.933 -6.474 -18.098 1.00 75.75 103 ASN A O 1
ATOM 824 N N . TYR A 1 104 ? 11.230 -6.702 -20.305 1.00 72.50 104 TYR A N 1
ATOM 825 C CA . TYR A 1 104 ? 12.671 -7.008 -20.217 1.00 72.50 104 TYR A CA 1
ATOM 826 C C . TYR A 1 104 ? 13.508 -5.929 -19.492 1.00 72.50 104 TYR A C 1
ATOM 828 O O . TYR A 1 104 ? 14.597 -6.221 -19.001 1.00 72.50 104 TYR A O 1
ATOM 836 N N . HIS A 1 105 ? 13.001 -4.700 -19.399 1.00 75.38 105 HIS A N 1
ATOM 837 C CA . HIS A 1 105 ? 13.683 -3.547 -18.816 1.00 75.38 105 HIS A CA 1
ATOM 838 C C . HIS A 1 105 ? 12.991 -2.956 -17.586 1.00 75.38 105 HIS A C 1
ATOM 840 O O . HIS A 1 105 ? 13.562 -2.056 -16.987 1.00 75.38 105 HIS A O 1
ATOM 846 N N . THR A 1 106 ? 11.797 -3.426 -17.219 1.00 76.06 106 THR A N 1
ATOM 847 C CA . THR A 1 106 ? 11.002 -2.821 -16.146 1.00 76.06 106 THR A CA 1
ATOM 848 C C . THR A 1 106 ? 10.564 -3.868 -15.140 1.00 76.06 106 THR A C 1
ATOM 850 O O . THR A 1 106 ? 9.896 -4.854 -15.480 1.00 76.06 106 THR A O 1
ATOM 853 N N . LYS A 1 107 ? 10.886 -3.614 -13.876 1.00 80.06 107 LYS A N 1
ATOM 854 C CA . LYS A 1 107 ? 10.421 -4.383 -12.728 1.00 80.06 107 LYS A CA 1
ATOM 855 C C . LYS A 1 107 ? 9.541 -3.514 -11.853 1.00 80.06 107 LYS A C 1
ATOM 857 O O . LYS A 1 107 ? 9.883 -2.375 -11.567 1.00 80.06 107 LYS A O 1
ATOM 862 N N . ARG A 1 108 ? 8.437 -4.084 -11.379 1.00 83.31 108 ARG A N 1
ATOM 863 C CA . ARG A 1 108 ? 7.618 -3.517 -10.314 1.00 83.31 108 ARG A CA 1
ATOM 864 C C . ARG A 1 108 ? 7.894 -4.249 -9.021 1.00 83.31 108 ARG A C 1
ATOM 866 O O . ARG A 1 108 ? 7.801 -5.475 -8.968 1.00 83.31 108 ARG A O 1
ATOM 873 N N . ILE A 1 109 ? 8.165 -3.483 -7.982 1.00 82.38 109 ILE A N 1
ATOM 874 C CA . ILE A 1 109 ? 8.314 -3.967 -6.619 1.00 82.38 109 ILE A CA 1
ATOM 875 C C . ILE A 1 109 ? 7.169 -3.422 -5.791 1.00 82.38 109 ILE A C 1
ATOM 877 O O . ILE A 1 109 ? 6.882 -2.233 -5.866 1.00 82.38 109 ILE A O 1
ATOM 881 N N . ALA A 1 110 ? 6.554 -4.275 -4.982 1.00 84.81 110 ALA A N 1
ATOM 882 C CA . ALA A 1 110 ? 5.568 -3.896 -3.986 1.00 84.81 110 ALA A CA 1
ATOM 883 C C . ALA A 1 110 ? 5.984 -4.428 -2.610 1.00 84.81 110 ALA A C 1
ATOM 885 O O . ALA A 1 110 ? 6.464 -5.555 -2.483 1.00 84.81 110 ALA A O 1
ATOM 886 N N . VAL A 1 111 ? 5.789 -3.616 -1.577 1.00 84.12 111 VAL A N 1
ATOM 887 C CA . VAL A 1 111 ? 6.000 -3.972 -0.172 1.00 84.12 111 VAL A CA 1
ATOM 888 C C . VAL A 1 111 ? 4.809 -3.525 0.655 1.00 84.12 111 VAL A C 1
ATOM 890 O O . VAL A 1 111 ? 4.199 -2.492 0.377 1.00 84.12 111 VAL A O 1
ATOM 893 N N . GLU A 1 112 ? 4.508 -4.282 1.703 1.00 87.81 112 GLU A N 1
ATOM 894 C CA . GLU A 1 112 ? 3.465 -3.923 2.660 1.00 87.81 112 GLU A CA 1
ATOM 895 C C . GLU A 1 112 ? 3.967 -4.084 4.092 1.00 87.81 112 GLU A C 1
ATOM 897 O O . GLU A 1 112 ? 4.702 -5.025 4.428 1.00 87.81 112 GLU A O 1
ATOM 902 N N . SER A 1 113 ? 3.581 -3.140 4.947 1.00 90.81 113 SER A N 1
ATOM 903 C CA . SER A 1 113 ? 3.908 -3.147 6.370 1.00 90.81 113 SER A CA 1
ATOM 904 C C . SER A 1 113 ? 3.250 -4.314 7.103 1.00 90.81 113 SER A C 1
ATOM 906 O O . SER A 1 113 ? 2.421 -5.011 6.526 1.00 90.81 113 SER A O 1
ATOM 908 N N . TYR A 1 114 ? 3.524 -4.490 8.397 1.00 91.19 114 TYR A N 1
ATOM 909 C CA . TYR A 1 114 ? 2.650 -5.276 9.277 1.00 91.19 114 TYR A CA 1
ATOM 910 C C . TYR A 1 114 ? 1.202 -4.797 9.223 1.00 91.19 114 TYR A C 1
ATOM 912 O O . TYR A 1 114 ? 0.935 -3.637 8.897 1.00 91.19 114 TYR A O 1
ATOM 920 N N . ASN A 1 115 ? 0.293 -5.701 9.587 1.00 94.81 115 ASN A N 1
ATOM 921 C CA . ASN A 1 115 ? -1.104 -5.361 9.782 1.00 94.81 115 ASN A CA 1
ATOM 922 C C . ASN A 1 115 ? -1.315 -4.711 11.158 1.00 94.81 115 ASN A C 1
ATOM 924 O O . ASN A 1 115 ? -1.048 -5.335 12.188 1.00 94.81 115 ASN A O 1
ATOM 928 N N . TYR A 1 116 ? -1.804 -3.478 11.163 1.00 97.19 116 TYR A N 1
ATOM 929 C CA . TYR A 1 116 ? -2.099 -2.690 12.354 1.00 97.19 116 TYR A CA 1
ATOM 930 C C . TYR A 1 116 ? -3.599 -2.710 12.627 1.00 97.19 116 TYR A C 1
ATOM 932 O O . TYR A 1 116 ? -4.407 -2.567 11.717 1.00 97.19 116 TYR A O 1
ATOM 940 N N . LYS A 1 117 ? -4.014 -2.833 13.888 1.00 97.81 117 LYS A N 1
ATOM 941 C CA . LYS A 1 117 ? -5.433 -3.032 14.238 1.00 97.81 117 LYS A CA 1
ATOM 942 C C . LYS A 1 117 ? -6.288 -1.777 14.081 1.00 97.81 117 LYS A C 1
ATOM 944 O O . LYS A 1 117 ? -7.491 -1.827 14.310 1.00 97.81 117 LYS A O 1
ATOM 949 N N . SER A 1 118 ? -5.664 -0.634 13.812 1.00 97.88 118 SER A N 1
ATOM 950 C CA . SER A 1 118 ? -6.349 0.638 13.613 1.00 97.88 118 SER A CA 1
ATOM 951 C C . SER A 1 118 ? -5.469 1.628 12.859 1.00 97.88 118 SER A C 1
ATOM 953 O O . SER A 1 118 ? -4.239 1.548 12.913 1.00 97.88 118 SER A O 1
ATOM 955 N N . LEU A 1 119 ? -6.102 2.634 12.255 1.00 97.06 119 LEU A N 1
ATOM 956 C CA . LEU A 1 119 ? -5.410 3.746 11.604 1.00 97.06 119 LEU A CA 1
ATOM 957 C C . LEU A 1 119 ? -4.474 4.498 12.566 1.00 97.06 119 LEU A C 1
ATOM 959 O O . LEU A 1 119 ? -3.386 4.916 12.184 1.00 97.06 119 LEU A O 1
ATOM 963 N N . ASN A 1 120 ? -4.866 4.634 13.837 1.00 97.50 120 ASN A N 1
ATOM 964 C CA . ASN A 1 120 ? -4.034 5.281 14.855 1.00 97.50 120 ASN A CA 1
ATOM 965 C C . ASN A 1 120 ? -2.759 4.486 15.152 1.00 97.50 120 ASN A C 1
ATOM 967 O O . ASN A 1 120 ? -1.704 5.083 15.347 1.00 97.50 120 ASN A O 1
ATOM 971 N N . GLU A 1 121 ? -2.854 3.156 15.191 1.00 97.06 121 GLU A N 1
ATOM 972 C CA . GLU A 1 121 ? -1.696 2.283 15.390 1.00 97.06 121 GLU A CA 1
ATOM 973 C C . GLU A 1 121 ? -0.750 2.355 14.186 1.00 97.06 121 GLU A C 1
ATOM 975 O O . GLU A 1 121 ? 0.455 2.515 14.373 1.00 97.06 121 GLU A O 1
ATOM 980 N N . LEU A 1 122 ? -1.298 2.363 12.966 1.00 95.50 122 LEU A N 1
ATOM 981 C CA . LEU A 1 122 ? -0.523 2.583 11.746 1.00 95.50 122 LEU A CA 1
ATOM 982 C C . LEU A 1 122 ? 0.216 3.934 11.776 1.00 95.50 122 LEU A C 1
ATOM 984 O O . LEU A 1 122 ? 1.426 3.981 11.567 1.00 95.50 122 LEU A O 1
ATOM 988 N N . CYS A 1 123 ? -0.484 5.031 12.082 1.00 94.12 123 CYS A N 1
ATOM 989 C CA . CYS A 1 123 ? 0.126 6.360 12.189 1.00 94.12 123 CYS A CA 1
ATOM 990 C C . CYS A 1 123 ? 1.203 6.447 13.280 1.00 94.12 123 CYS A C 1
ATOM 992 O O . CYS A 1 123 ? 2.119 7.250 13.150 1.00 94.12 123 CYS A O 1
ATOM 994 N N . ALA A 1 124 ? 1.089 5.667 14.357 1.00 93.44 124 ALA A N 1
ATOM 995 C CA . ALA A 1 124 ? 2.088 5.633 15.422 1.00 93.44 124 ALA A CA 1
ATOM 996 C C . ALA A 1 124 ? 3.336 4.813 15.048 1.00 93.44 124 ALA A C 1
ATOM 998 O O . ALA A 1 124 ? 4.399 5.035 15.626 1.00 93.44 124 ALA A O 1
ATOM 999 N N . ALA A 1 125 ? 3.205 3.864 14.117 1.00 90.31 125 ALA A N 1
ATOM 1000 C CA . ALA A 1 125 ? 4.304 3.030 13.636 1.00 90.31 125 ALA A CA 1
ATOM 1001 C C . ALA A 1 125 ? 5.106 3.675 12.491 1.00 90.31 125 ALA A C 1
ATOM 1003 O O . ALA A 1 125 ? 6.254 3.299 12.260 1.00 90.31 125 ALA A O 1
ATOM 1004 N N . LEU A 1 126 ? 4.505 4.622 11.771 1.00 88.75 126 LEU A N 1
ATOM 1005 C CA . LEU A 1 126 ? 5.121 5.355 10.666 1.00 88.75 126 LEU A CA 1
ATOM 1006 C C . LEU A 1 126 ? 5.700 6.710 11.120 1.00 88.75 126 LEU A C 1
ATOM 1008 O O . LEU A 1 126 ? 5.422 7.151 12.238 1.00 88.75 126 LEU A O 1
ATOM 1012 N N . PRO A 1 127 ? 6.507 7.389 10.277 1.00 87.44 127 PRO A N 1
ATOM 1013 C CA . PRO A 1 127 ? 7.017 8.721 10.581 1.00 87.44 127 PRO A CA 1
ATOM 1014 C C . PRO A 1 127 ? 5.875 9.684 10.911 1.00 87.44 127 PRO A C 1
ATOM 1016 O O . PRO A 1 127 ? 4.860 9.739 10.210 1.00 87.44 127 PRO A O 1
ATOM 1019 N N . SER A 1 128 ? 6.024 10.429 12.005 1.00 88.88 128 SER A N 1
ATOM 1020 C CA . SER A 1 128 ? 4.939 11.243 12.555 1.00 88.88 128 SER A CA 1
ATOM 1021 C C . SER A 1 128 ? 4.502 12.351 11.598 1.00 88.88 128 SER A C 1
ATOM 1023 O O . SER A 1 128 ? 3.323 12.706 11.578 1.00 88.88 128 SER A O 1
ATOM 1025 N N . GLU A 1 129 ? 5.418 12.839 10.760 1.00 87.44 129 GLU A N 1
ATOM 1026 C CA . GLU A 1 129 ? 5.161 13.824 9.713 1.00 87.44 129 GLU A CA 1
ATOM 1027 C C . GLU A 1 129 ? 4.192 13.333 8.622 1.00 87.44 129 GLU A C 1
ATOM 1029 O O . GLU A 1 129 ? 3.612 14.155 7.919 1.00 87.44 129 GLU A O 1
ATOM 1034 N N . TRP A 1 130 ? 3.966 12.021 8.487 1.00 89.44 130 TRP A N 1
ATOM 1035 C CA . TRP A 1 130 ? 3.024 11.468 7.506 1.00 89.44 130 TRP A CA 1
ATOM 1036 C C . TRP A 1 130 ? 1.596 11.334 8.043 1.00 89.44 130 TRP A C 1
ATOM 1038 O O . TRP A 1 130 ? 0.675 11.079 7.271 1.00 89.44 130 TRP A O 1
ATOM 1048 N N . SER A 1 131 ? 1.380 11.477 9.358 1.00 91.94 131 SER A N 1
ATOM 1049 C CA . SER A 1 131 ? 0.094 11.125 9.977 1.00 91.94 131 SER A CA 1
ATOM 1050 C C . SER A 1 131 ? -1.087 11.916 9.411 1.00 91.94 131 SER A C 1
ATOM 1052 O O . SER A 1 131 ? -2.165 11.345 9.238 1.00 91.94 131 SER A O 1
ATOM 1054 N N . ASP A 1 132 ? -0.893 13.204 9.128 1.00 92.00 132 ASP A N 1
ATOM 1055 C CA . ASP A 1 132 ? -1.959 14.072 8.625 1.00 92.00 132 ASP A CA 1
ATOM 1056 C C . ASP A 1 132 ? -2.356 13.701 7.191 1.00 92.00 132 ASP A C 1
ATOM 1058 O O . ASP A 1 132 ? -3.548 13.597 6.908 1.00 92.00 132 ASP A O 1
ATOM 1062 N N . GLU A 1 133 ? -1.387 13.400 6.320 1.00 91.56 133 GLU A N 1
ATOM 1063 C CA . GLU A 1 133 ? -1.654 12.938 4.950 1.00 91.56 133 GLU A CA 1
ATOM 1064 C C . GLU A 1 133 ? -2.377 11.586 4.950 1.00 91.56 133 GLU A C 1
ATOM 1066 O O . GLU A 1 133 ? -3.361 11.401 4.241 1.00 91.56 133 GLU A O 1
ATOM 1071 N N . ILE A 1 134 ? -1.937 10.651 5.797 1.00 93.38 134 ILE A N 1
ATOM 1072 C CA . ILE A 1 134 ? -2.556 9.327 5.933 1.00 93.38 134 ILE A CA 1
ATOM 1073 C C . ILE A 1 134 ? -4.028 9.452 6.331 1.00 93.38 134 ILE A C 1
ATOM 1075 O O . ILE A 1 134 ? -4.902 8.830 5.727 1.00 93.38 134 ILE A O 1
ATOM 1079 N N . LYS A 1 135 ? -4.320 10.284 7.335 1.00 94.75 135 LYS A N 1
ATOM 1080 C CA . LYS A 1 135 ? -5.697 10.534 7.778 1.00 94.75 135 LYS A CA 1
ATOM 1081 C C . LYS A 1 135 ? -6.511 11.272 6.721 1.00 94.75 135 LYS A C 1
ATOM 1083 O O . LYS A 1 135 ? -7.699 10.990 6.590 1.00 94.75 135 LYS A O 1
ATOM 1088 N N . ALA A 1 136 ? -5.897 12.193 5.981 1.00 92.56 136 ALA A N 1
ATOM 1089 C CA . ALA A 1 136 ? -6.558 12.907 4.897 1.00 92.56 136 ALA A CA 1
ATOM 1090 C C . ALA A 1 136 ? -6.944 11.962 3.751 1.00 92.56 136 ALA A C 1
ATOM 1092 O O . ALA A 1 136 ? -8.082 12.025 3.297 1.00 92.56 136 ALA A O 1
ATOM 1093 N N . ALA A 1 137 ? -6.055 11.051 3.344 1.00 92.56 137 ALA A N 1
ATOM 1094 C CA . ALA A 1 137 ? -6.325 10.073 2.290 1.00 92.56 137 ALA A CA 1
ATOM 1095 C C . ALA A 1 137 ? -7.455 9.103 2.666 1.00 92.56 137 ALA A C 1
ATOM 1097 O O . ALA A 1 137 ? -8.360 8.868 1.872 1.00 92.56 137 ALA A O 1
ATOM 1098 N N . VAL A 1 138 ? -7.461 8.587 3.899 1.00 94.31 138 VAL A N 1
ATOM 1099 C CA . VAL A 1 138 ? -8.568 7.735 4.374 1.00 94.31 138 VAL A CA 1
ATOM 1100 C C . VAL A 1 138 ? -9.865 8.542 4.532 1.00 94.31 138 VAL A C 1
ATOM 1102 O O . VAL A 1 138 ? -10.955 8.041 4.270 1.00 94.31 138 VAL A O 1
ATOM 1105 N N . GLY A 1 139 ? -9.766 9.809 4.945 1.00 92.69 139 GLY A N 1
ATOM 1106 C CA . GLY A 1 139 ? -10.913 10.686 5.180 1.00 92.69 139 GLY A CA 1
ATOM 1107 C C . GLY A 1 139 ? -11.549 11.291 3.924 1.00 92.69 139 GLY A C 1
ATOM 1108 O O . GLY A 1 139 ? -12.722 11.660 3.983 1.00 92.69 139 GLY A O 1
ATOM 1109 N N . SER A 1 140 ? -10.818 11.411 2.808 1.00 87.44 140 SER A N 1
ATOM 1110 C CA . SER A 1 140 ? -11.351 11.960 1.550 1.00 87.44 140 SER A CA 1
ATOM 1111 C C . SER A 1 140 ? -12.367 11.024 0.896 1.00 87.44 140 SER A C 1
ATOM 1113 O O . SER A 1 140 ? -13.299 11.491 0.245 1.00 87.44 140 SER A O 1
ATOM 1115 N N . GLY A 1 141 ? -12.210 9.713 1.109 1.00 75.81 141 GLY A N 1
ATOM 1116 C CA . GLY A 1 141 ? -13.029 8.678 0.484 1.00 75.81 141 GLY A CA 1
ATOM 1117 C C . GLY A 1 141 ? -12.631 8.355 -0.959 1.00 75.81 141 GLY A C 1
ATOM 1118 O O . GLY A 1 141 ? -13.310 7.548 -1.591 1.00 75.81 141 GLY A O 1
ATOM 1119 N N . ASP A 1 142 ? -11.543 8.941 -1.470 1.00 87.25 142 ASP A N 1
ATOM 1120 C CA . ASP A 1 142 ? -10.986 8.595 -2.779 1.00 87.25 142 ASP A CA 1
ATOM 1121 C C . ASP A 1 142 ? -10.252 7.254 -2.673 1.00 87.25 142 ASP A C 1
ATOM 1123 O O . ASP A 1 142 ? -9.055 7.177 -2.383 1.00 87.25 142 ASP A O 1
ATOM 1127 N N . SER A 1 143 ? -11.012 6.178 -2.856 1.00 93.06 143 SER A N 1
ATOM 1128 C CA . SER A 1 143 ? -10.538 4.808 -2.717 1.00 93.06 143 SER A CA 1
ATOM 1129 C C . SER A 1 143 ? -11.035 3.904 -3.835 1.00 93.06 143 SER A C 1
ATOM 1131 O O . SER A 1 143 ? -11.968 4.216 -4.580 1.00 93.06 143 SER A O 1
ATOM 1133 N N . PHE A 1 144 ? -10.393 2.750 -3.953 1.00 92.94 144 PHE A N 1
ATOM 1134 C CA . PHE A 1 144 ? -10.819 1.673 -4.834 1.00 92.94 144 PHE A CA 1
ATOM 1135 C C . PHE A 1 144 ? -10.615 0.329 -4.144 1.00 92.94 144 PHE A C 1
ATOM 1137 O O . PHE A 1 144 ? -9.794 0.193 -3.240 1.00 92.94 144 PHE A O 1
ATOM 1144 N N . THR A 1 145 ? -11.368 -0.683 -4.561 1.00 93.88 145 THR A N 1
ATOM 1145 C CA . THR A 1 145 ? -11.237 -2.036 -4.011 1.0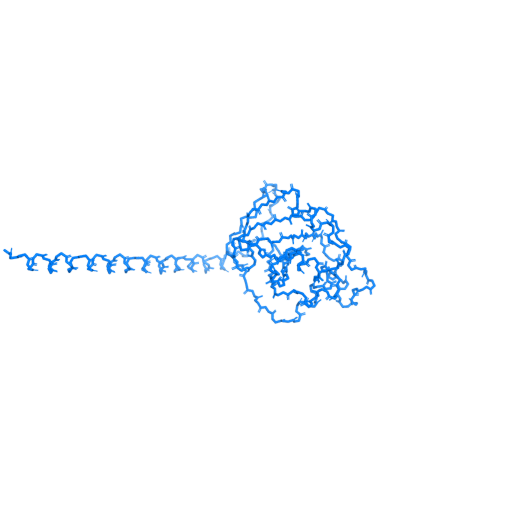0 93.88 145 THR A CA 1
ATOM 1146 C C . THR A 1 145 ? -10.376 -2.907 -4.912 1.00 93.88 145 THR A C 1
ATOM 1148 O O . THR A 1 145 ? -10.565 -2.891 -6.129 1.00 93.88 145 THR A O 1
ATOM 1151 N N . THR A 1 146 ? -9.479 -3.694 -4.331 1.00 93.75 146 THR A N 1
ATOM 1152 C CA . THR A 1 146 ? -8.574 -4.603 -5.050 1.00 93.75 146 THR A CA 1
ATOM 1153 C C . THR A 1 146 ? -8.162 -5.769 -4.141 1.00 93.75 146 THR A C 1
ATOM 1155 O O . THR A 1 146 ? -8.808 -6.013 -3.122 1.00 93.75 146 THR A O 1
ATOM 1158 N N . TYR A 1 147 ? -7.106 -6.490 -4.512 1.00 88.44 147 TYR A N 1
ATOM 1159 C CA . TYR A 1 147 ? -6.453 -7.509 -3.702 1.00 88.44 147 TYR A CA 1
ATOM 1160 C C . TYR A 1 147 ? -5.070 -7.042 -3.233 1.00 88.44 147 TYR A C 1
ATOM 1162 O O . TYR A 1 147 ? -4.368 -6.342 -3.969 1.00 88.44 147 TYR A O 1
ATOM 1170 N N . ASP A 1 148 ? -4.698 -7.410 -2.008 1.00 88.38 148 ASP A N 1
ATOM 1171 C CA . ASP A 1 148 ? -3.364 -7.167 -1.449 1.00 88.38 148 ASP A CA 1
ATOM 1172 C C . ASP A 1 148 ? -2.337 -8.215 -1.929 1.00 88.38 148 ASP A C 1
ATOM 1174 O O . ASP A 1 148 ? -2.625 -9.076 -2.765 1.00 88.38 148 ASP A O 1
ATOM 1178 N N . LEU A 1 149 ? -1.111 -8.174 -1.395 1.00 83.62 149 LEU A N 1
ATOM 1179 C CA . LEU A 1 149 ? -0.070 -9.157 -1.737 1.00 83.62 149 LEU A CA 1
ATOM 1180 C C . LEU A 1 149 ? -0.328 -10.595 -1.240 1.00 83.62 149 LEU A C 1
ATOM 1182 O O . LEU A 1 149 ? 0.427 -11.505 -1.600 1.00 83.62 149 LEU A O 1
ATOM 1186 N N . LYS A 1 150 ? -1.343 -10.811 -0.400 1.00 84.75 150 LYS A N 1
ATOM 1187 C CA . LYS A 1 150 ? -1.806 -12.122 0.079 1.00 84.75 150 LYS A CA 1
ATOM 1188 C C . LYS A 1 150 ? -3.075 -12.599 -0.630 1.00 84.75 150 LYS A C 1
ATOM 1190 O O . LYS A 1 150 ? -3.595 -13.645 -0.250 1.00 84.75 150 LYS A O 1
ATOM 1195 N N . ASP A 1 151 ? -3.523 -11.883 -1.660 1.00 84.12 151 ASP A N 1
ATOM 1196 C CA . ASP A 1 151 ? -4.796 -12.106 -2.345 1.00 84.12 151 ASP A CA 1
ATOM 1197 C C . ASP A 1 151 ? -6.029 -11.897 -1.433 1.00 84.12 151 ASP A C 1
ATOM 1199 O O . ASP A 1 151 ? -7.110 -12.429 -1.703 1.00 84.12 151 ASP A O 1
ATOM 1203 N N . ASP A 1 152 ? -5.902 -11.100 -0.366 1.00 86.88 152 ASP A N 1
ATOM 1204 C CA . ASP A 1 152 ? -7.025 -10.674 0.471 1.00 86.88 152 ASP A CA 1
ATOM 1205 C C . ASP A 1 152 ? -7.741 -9.474 -0.170 1.00 86.88 152 ASP A C 1
ATOM 1207 O O . ASP A 1 152 ? -7.109 -8.565 -0.707 1.00 86.88 152 ASP A O 1
ATOM 1211 N N . TYR A 1 153 ? -9.076 -9.452 -0.109 1.00 91.38 153 TYR A N 1
ATOM 1212 C CA . TYR A 1 153 ? -9.876 -8.349 -0.653 1.00 91.38 153 TYR A CA 1
ATOM 1213 C C . TYR A 1 153 ? -9.824 -7.121 0.263 1.00 91.38 153 TYR A C 1
ATOM 1215 O O . TYR A 1 153 ? -10.157 -7.208 1.449 1.00 91.38 153 TYR A O 1
ATOM 1223 N N . VAL A 1 154 ? -9.437 -5.976 -0.298 1.00 94.94 154 VAL A N 1
ATOM 1224 C CA . VAL A 1 154 ? -9.083 -4.764 0.453 1.00 94.94 154 VAL A CA 1
ATOM 1225 C C . VAL A 1 154 ? -9.605 -3.490 -0.207 1.00 94.94 154 VAL A C 1
ATOM 1227 O O . VAL A 1 154 ? -9.830 -3.439 -1.419 1.00 94.94 154 VAL A O 1
ATOM 1230 N N . THR A 1 155 ? -9.744 -2.437 0.596 1.00 97.25 155 THR A N 1
ATOM 1231 C CA . THR A 1 155 ? -9.930 -1.057 0.131 1.00 97.25 155 THR A CA 1
ATOM 1232 C C . THR A 1 155 ? -8.584 -0.345 0.151 1.00 97.25 155 THR A C 1
ATOM 1234 O O . THR A 1 155 ? -7.864 -0.399 1.144 1.00 97.25 155 THR A O 1
ATOM 1237 N N . VAL A 1 156 ? -8.235 0.338 -0.932 1.00 95.56 156 VAL A N 1
ATOM 1238 C CA . VAL A 1 156 ? -6.959 1.036 -1.081 1.00 95.56 156 VAL A CA 1
ATOM 1239 C C . VAL A 1 156 ? -7.192 2.531 -1.242 1.00 95.56 156 VAL A C 1
ATOM 1241 O O . VAL A 1 156 ? -7.985 2.959 -2.079 1.00 95.56 156 VAL A O 1
ATOM 1244 N N . TYR A 1 157 ? -6.462 3.312 -0.449 1.00 94.38 157 TYR A N 1
ATOM 1245 C CA . TYR A 1 157 ? -6.428 4.770 -0.490 1.00 94.38 157 TYR A CA 1
ATOM 1246 C C . TYR A 1 157 ? -5.061 5.214 -0.998 1.00 94.38 157 TYR A C 1
ATOM 1248 O O . TYR A 1 157 ? -4.037 4.914 -0.379 1.00 94.38 157 TYR A O 1
ATOM 1256 N N . THR A 1 158 ? -5.025 5.923 -2.123 1.00 89.81 158 THR A N 1
ATOM 1257 C CA . THR A 1 158 ? -3.776 6.468 -2.662 1.00 89.81 158 THR A CA 1
ATOM 1258 C C . THR A 1 158 ? -3.394 7.734 -1.906 1.00 89.81 158 THR A C 1
ATOM 1260 O O . THR A 1 158 ? -4.216 8.625 -1.708 1.00 89.81 158 THR A O 1
ATOM 1263 N N . LEU A 1 159 ? -2.132 7.828 -1.497 1.00 87.06 159 LEU A N 1
ATOM 1264 C CA . LEU A 1 159 ? -1.597 9.052 -0.907 1.00 87.06 159 LEU A CA 1
ATOM 1265 C C . LEU A 1 159 ? -1.218 10.010 -2.038 1.00 87.06 159 LEU A C 1
ATOM 1267 O O . LEU A 1 159 ? -0.465 9.649 -2.942 1.00 87.06 159 LEU A O 1
ATOM 1271 N N . SER A 1 160 ? -1.797 11.209 -2.005 1.00 70.81 160 SER A N 1
ATOM 1272 C CA . SER A 1 160 ? -1.702 12.184 -3.095 1.00 70.81 160 SER A CA 1
ATOM 1273 C C . SER A 1 160 ? -0.422 13.017 -3.060 1.00 70.81 160 SER A C 1
ATOM 1275 O O . SER A 1 160 ? -0.016 13.557 -4.090 1.00 70.81 160 SER A O 1
ATOM 1277 N N . SER A 1 161 ? 0.215 13.123 -1.891 1.00 68.06 161 SER A N 1
ATOM 1278 C CA . SER A 1 161 ? 1.495 13.803 -1.738 1.00 68.06 161 SER A CA 1
ATOM 1279 C C . SER A 1 161 ? 2.670 12.827 -1.768 1.00 68.06 161 SER A C 1
ATOM 1281 O O . SER A 1 161 ? 2.617 11.714 -1.236 1.00 68.06 161 SER A O 1
ATOM 1283 N N . ASP A 1 162 ? 3.762 13.274 -2.391 1.00 68.19 162 ASP A N 1
ATOM 1284 C CA . ASP A 1 162 ? 5.058 12.616 -2.285 1.00 68.19 162 ASP A CA 1
ATOM 1285 C C . ASP A 1 162 ? 5.511 12.698 -0.823 1.00 68.19 162 ASP A C 1
ATOM 1287 O O . ASP A 1 162 ? 6.079 13.703 -0.385 1.00 68.19 162 ASP A O 1
ATOM 1291 N N . LEU A 1 163 ? 5.227 11.648 -0.048 1.00 76.81 163 LEU A N 1
ATOM 1292 C CA . LEU A 1 163 ? 5.729 11.506 1.315 1.00 76.81 163 LEU A CA 1
ATOM 1293 C C . LEU A 1 163 ? 7.244 11.747 1.333 1.00 76.81 163 LEU A C 1
ATOM 1295 O O . LEU A 1 163 ? 7.947 11.306 0.418 1.00 76.81 163 LEU A O 1
ATOM 1299 N N . GLU A 1 164 ? 7.755 12.441 2.364 1.00 71.06 164 GLU A N 1
ATOM 1300 C CA . GLU A 1 164 ? 9.185 12.777 2.426 1.00 71.06 164 GLU A CA 1
ATOM 1301 C C . GLU A 1 164 ? 10.030 11.501 2.316 1.00 71.06 164 GLU A C 1
ATOM 1303 O O . GLU A 1 164 ? 10.073 10.657 3.216 1.00 71.06 164 GLU A O 1
ATOM 1308 N N . LEU A 1 165 ? 10.706 11.388 1.178 1.00 68.25 165 LEU A N 1
ATOM 1309 C CA . LEU A 1 165 ? 11.592 10.290 0.846 1.00 68.25 165 LEU A CA 1
ATOM 1310 C C . LEU A 1 165 ? 12.908 10.375 1.615 1.00 68.25 165 LEU A C 1
ATOM 1312 O O . LEU A 1 165 ? 13.347 11.454 2.020 1.00 68.25 165 LEU A O 1
ATOM 1316 N N . ALA A 1 166 ? 13.588 9.231 1.731 1.00 67.81 166 ALA A N 1
ATOM 1317 C CA . ALA A 1 166 ? 14.992 9.215 2.122 1.00 67.81 166 ALA A CA 1
ATOM 1318 C C . ALA A 1 166 ? 15.796 10.166 1.237 1.00 67.81 166 ALA A C 1
ATOM 1320 O O . ALA A 1 166 ? 15.719 10.116 0.003 1.00 67.81 166 ALA A O 1
ATOM 1321 N N . LYS A 1 167 ? 16.614 11.012 1.860 1.00 70.75 167 LYS A N 1
ATOM 1322 C CA . LYS A 1 167 ? 17.587 11.809 1.118 1.00 70.75 167 LYS A CA 1
ATOM 1323 C C . LYS A 1 167 ? 18.681 10.874 0.628 1.00 70.75 167 LYS A C 1
ATOM 1325 O O . LYS A 1 167 ? 18.975 9.852 1.240 1.00 70.75 167 LYS A O 1
ATOM 1330 N N . SER A 1 168 ? 19.367 11.248 -0.447 1.00 69.00 168 SER A N 1
ATOM 1331 C CA . SER A 1 168 ? 20.501 10.467 -0.969 1.00 69.00 168 SER A CA 1
ATOM 1332 C C . SER A 1 168 ? 21.631 10.257 0.056 1.00 69.00 168 SER A C 1
ATOM 1334 O O . SER A 1 168 ? 22.438 9.337 -0.097 1.00 69.00 168 SER A O 1
ATOM 1336 N N . SER A 1 169 ? 21.691 11.094 1.100 1.00 73.62 169 SER A N 1
ATOM 1337 C CA . SER A 1 169 ? 22.558 10.932 2.273 1.00 73.62 169 SER A CA 1
ATOM 1338 C C . SER A 1 169 ? 22.166 9.763 3.173 1.00 73.62 169 SER A C 1
ATOM 1340 O O . SER A 1 169 ? 23.047 9.168 3.786 1.00 73.62 169 SER A O 1
ATOM 1342 N N . ASP A 1 170 ? 20.877 9.447 3.236 1.00 74.75 170 ASP A N 1
ATOM 1343 C CA . ASP A 1 170 ? 20.295 8.434 4.119 1.00 74.75 170 ASP A CA 1
ATOM 1344 C C . ASP A 1 170 ? 20.354 7.052 3.447 1.00 74.75 170 ASP A C 1
ATOM 1346 O O . ASP A 1 170 ? 20.373 6.016 4.105 1.00 74.75 170 ASP A O 1
ATOM 1350 N N . ILE A 1 171 ? 20.460 7.041 2.115 1.00 74.94 171 ILE A N 1
ATOM 1351 C CA . ILE A 1 171 ? 20.594 5.837 1.299 1.00 74.94 171 ILE A CA 1
ATOM 1352 C C . ILE A 1 171 ? 22.058 5.378 1.294 1.00 74.94 171 ILE A C 1
ATOM 1354 O O . ILE A 1 171 ? 22.959 6.077 0.803 1.00 74.94 171 ILE A O 1
ATOM 1358 N N . GLY A 1 172 ? 22.285 4.163 1.804 1.00 74.94 172 GLY A N 1
ATOM 1359 C CA . GLY A 1 172 ? 23.580 3.482 1.744 1.00 74.94 172 GLY A CA 1
ATOM 1360 C C . GLY A 1 172 ? 24.145 3.485 0.321 1.00 74.94 172 GLY A C 1
ATOM 1361 O O . GLY A 1 172 ? 23.408 3.316 -0.651 1.00 74.94 172 GLY A O 1
ATOM 1362 N N . SER A 1 173 ? 25.455 3.705 0.174 1.00 79.00 173 SER A N 1
ATOM 1363 C CA . SER A 1 173 ? 26.097 3.863 -1.141 1.00 79.00 173 SER A CA 1
ATOM 1364 C C . SER A 1 173 ? 25.837 2.688 -2.086 1.00 79.00 173 SER A C 1
ATOM 1366 O O . SER A 1 173 ? 25.737 2.899 -3.293 1.00 79.00 173 SER A O 1
ATOM 1368 N N . GLN A 1 174 ? 25.659 1.485 -1.538 1.00 72.00 174 GLN A N 1
ATOM 1369 C CA . GLN A 1 174 ? 25.320 0.267 -2.266 1.00 72.00 174 GLN A CA 1
ATOM 1370 C C . GLN A 1 174 ? 23.942 0.306 -2.954 1.00 72.00 174 GLN A C 1
ATOM 1372 O O . GLN A 1 174 ? 23.755 -0.384 -3.947 1.00 72.00 174 GLN A O 1
ATOM 1377 N N . TYR A 1 175 ? 23.009 1.145 -2.489 1.00 75.44 175 TYR A N 1
ATOM 1378 C CA . TYR A 1 175 ? 21.635 1.221 -3.007 1.00 75.44 175 TYR A CA 1
ATOM 1379 C C . TYR A 1 175 ? 21.370 2.465 -3.869 1.00 75.44 175 TYR A C 1
ATOM 1381 O O . TYR A 1 175 ? 20.295 2.606 -4.449 1.00 75.44 175 TYR A O 1
ATOM 1389 N N . ARG A 1 176 ? 22.344 3.377 -4.008 1.00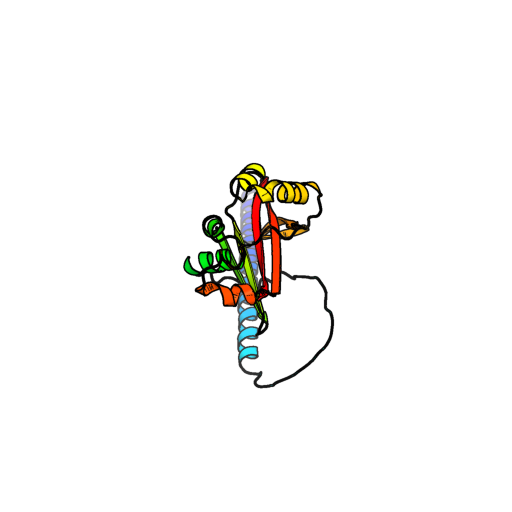 75.06 176 ARG A N 1
ATOM 1390 C CA . ARG A 1 176 ? 22.159 4.651 -4.733 1.00 75.06 176 ARG A CA 1
ATOM 1391 C C . ARG A 1 176 ? 21.853 4.480 -6.219 1.00 75.06 176 ARG A C 1
ATOM 1393 O O . ARG A 1 176 ? 21.082 5.263 -6.762 1.00 75.06 176 ARG A O 1
ATOM 1400 N N . ALA A 1 177 ? 22.456 3.485 -6.870 1.00 75.94 177 ALA A N 1
ATOM 1401 C CA . ALA A 1 177 ? 22.200 3.206 -8.283 1.00 75.94 177 ALA A CA 1
ATOM 1402 C C . ALA A 1 177 ? 20.747 2.763 -8.507 1.00 75.94 177 ALA A C 1
ATOM 1404 O O . ALA A 1 177 ? 20.082 3.266 -9.409 1.00 75.94 177 ALA A O 1
ATOM 1405 N N . LEU A 1 178 ? 20.240 1.887 -7.635 1.00 73.69 178 LEU A N 1
ATOM 1406 C CA . LEU A 1 178 ? 18.854 1.436 -7.671 1.00 73.69 178 LEU A CA 1
ATOM 1407 C C . LEU A 1 178 ? 17.892 2.585 -7.345 1.00 73.69 178 LEU A C 1
ATOM 1409 O O . LEU A 1 178 ? 16.974 2.835 -8.114 1.00 73.69 178 LEU A O 1
ATOM 1413 N N . ALA A 1 179 ? 18.160 3.362 -6.290 1.00 75.25 179 ALA A N 1
ATOM 1414 C CA . ALA A 1 179 ? 17.364 4.541 -5.943 1.00 75.25 179 ALA A CA 1
ATOM 1415 C C . ALA A 1 179 ? 17.281 5.576 -7.079 1.00 75.25 179 ALA A C 1
ATOM 1417 O O . ALA A 1 179 ? 16.232 6.182 -7.275 1.00 75.25 179 ALA A O 1
ATOM 1418 N N . GLY A 1 180 ? 18.365 5.759 -7.841 1.00 74.81 180 GLY A N 1
ATOM 1419 C CA . GLY A 1 180 ? 18.387 6.624 -9.024 1.00 74.81 180 GLY A CA 1
ATOM 1420 C C . GLY A 1 180 ? 17.726 6.027 -10.271 1.00 74.81 180 GLY A C 1
ATOM 1421 O O . GLY A 1 180 ? 17.478 6.767 -11.217 1.00 74.81 180 GLY A O 1
ATOM 1422 N N . SER A 1 181 ? 17.455 4.719 -10.280 1.00 75.44 181 SER A N 1
ATOM 1423 C CA . SER A 1 181 ? 16.778 4.022 -11.384 1.00 75.44 181 SER A CA 1
ATOM 1424 C C . SER A 1 181 ? 15.264 3.942 -11.185 1.00 75.44 181 SER A C 1
ATOM 1426 O O . SER A 1 181 ? 14.552 3.609 -12.124 1.00 75.44 181 SER A O 1
ATOM 1428 N N . VAL A 1 182 ? 14.761 4.271 -9.988 1.00 77.69 182 VAL A N 1
ATOM 1429 C CA . VAL A 1 182 ? 13.321 4.292 -9.716 1.00 77.69 182 VAL A CA 1
ATOM 1430 C C . VAL A 1 182 ? 12.648 5.383 -10.542 1.00 77.69 182 VAL A C 1
ATOM 1432 O O . VAL A 1 182 ? 12.870 6.572 -10.309 1.00 77.69 182 VAL A O 1
ATOM 1435 N N . SER A 1 183 ? 11.797 4.981 -11.481 1.00 75.00 183 SER A N 1
ATOM 1436 C CA . SER A 1 183 ? 11.063 5.891 -12.360 1.00 75.00 183 SER A CA 1
ATOM 1437 C C . SER A 1 183 ? 9.758 6.376 -11.745 1.00 75.00 183 SER A C 1
ATOM 1439 O O . SER A 1 183 ? 9.276 7.457 -12.083 1.00 75.00 183 SER A O 1
ATOM 1441 N N . THR A 1 184 ? 9.139 5.575 -10.875 1.00 77.69 184 THR A N 1
ATOM 1442 C CA . THR A 1 184 ? 7.818 5.891 -10.320 1.00 77.69 184 THR A CA 1
ATOM 1443 C C . THR A 1 184 ? 7.635 5.268 -8.948 1.00 77.69 184 THR A C 1
ATOM 1445 O O . THR A 1 184 ? 8.154 4.186 -8.682 1.00 77.69 184 THR A O 1
ATOM 1448 N N . LYS A 1 185 ? 6.916 5.972 -8.071 1.00 80.75 185 LYS A N 1
ATOM 1449 C CA . LYS A 1 185 ? 6.681 5.619 -6.671 1.00 80.75 185 LYS A CA 1
ATOM 1450 C C . LYS A 1 185 ? 5.229 5.890 -6.318 1.00 80.75 185 LYS A C 1
ATOM 1452 O O . LYS A 1 185 ? 4.717 6.953 -6.651 1.00 80.75 185 LYS A O 1
ATOM 1457 N N . TYR A 1 186 ? 4.603 4.957 -5.617 1.00 84.38 186 TYR A N 1
ATOM 1458 C CA . TYR A 1 186 ? 3.228 5.089 -5.162 1.00 84.38 186 TYR A CA 1
ATOM 1459 C C . TYR A 1 186 ? 3.101 4.594 -3.732 1.00 84.38 186 TYR A C 1
ATOM 1461 O O . TYR A 1 186 ? 3.536 3.488 -3.401 1.00 84.38 186 TYR A O 1
ATOM 1469 N N . TYR A 1 187 ? 2.471 5.413 -2.898 1.00 87.25 187 TYR A N 1
ATOM 1470 C CA . TYR A 1 187 ? 2.165 5.082 -1.514 1.00 87.25 187 TYR A CA 1
ATOM 1471 C C . TYR A 1 187 ? 0.670 4.892 -1.354 1.00 87.25 187 TYR A C 1
ATOM 1473 O O . TYR A 1 187 ? -0.138 5.612 -1.949 1.00 87.25 187 TYR A O 1
ATOM 1481 N N . GLN A 1 188 ? 0.308 3.928 -0.523 1.00 92.06 188 GLN A N 1
ATOM 1482 C CA . GLN A 1 188 ? -1.082 3.572 -0.329 1.00 92.06 188 GLN A CA 1
ATOM 1483 C C . GLN A 1 188 ? -1.362 3.124 1.099 1.00 92.06 188 GLN A C 1
ATOM 1485 O O . GLN A 1 188 ? -0.517 2.521 1.761 1.00 92.06 188 GLN A O 1
ATOM 1490 N N . ILE A 1 189 ? -2.578 3.396 1.558 1.00 95.88 189 ILE A N 1
ATOM 1491 C CA . ILE A 1 189 ? -3.140 2.799 2.766 1.00 95.88 189 ILE A CA 1
ATOM 1492 C C . ILE A 1 189 ? -4.072 1.680 2.333 1.00 95.88 189 ILE A C 1
ATOM 1494 O O . ILE A 1 189 ? -4.933 1.885 1.484 1.00 95.88 189 ILE A O 1
ATOM 1498 N N . ILE A 1 190 ? -3.881 0.502 2.910 1.00 96.75 190 ILE A N 1
ATOM 1499 C CA . ILE A 1 190 ? -4.657 -0.699 2.621 1.00 96.75 190 ILE A CA 1
ATOM 1500 C C . ILE A 1 190 ? -5.525 -0.961 3.843 1.00 96.75 190 ILE A C 1
ATOM 1502 O O . ILE A 1 190 ? -4.994 -1.201 4.923 1.00 96.75 190 ILE A O 1
ATOM 1506 N N . GLU A 1 191 ? -6.837 -0.884 3.687 1.00 98.12 191 GLU A N 1
ATOM 1507 C CA . GLU A 1 191 ? -7.825 -1.168 4.721 1.00 98.12 191 GLU A CA 1
ATOM 1508 C C . GLU A 1 191 ? -8.486 -2.520 4.468 1.00 98.12 191 GLU A C 1
ATOM 1510 O O . GLU A 1 191 ? -8.963 -2.818 3.369 1.00 98.12 191 GLU A O 1
ATOM 1515 N N . TYR A 1 192 ? -8.547 -3.320 5.523 1.00 97.44 192 TYR A N 1
ATOM 1516 C CA . TYR A 1 192 ? -9.198 -4.618 5.530 1.00 97.44 192 TYR A CA 1
ATOM 1517 C C . TYR A 1 192 ? -10.616 -4.510 6.084 1.00 97.44 192 TYR A C 1
ATOM 1519 O O . TYR A 1 192 ? -10.958 -3.606 6.846 1.00 97.44 192 TYR A O 1
ATOM 1527 N N . TYR A 1 193 ? -11.446 -5.499 5.755 1.00 96.00 193 TYR A N 1
ATOM 1528 C CA . TYR A 1 193 ? -12.837 -5.561 6.209 1.00 96.00 193 TYR A CA 1
ATOM 1529 C C . TYR A 1 193 ? -12.994 -5.562 7.741 1.00 96.00 193 TYR A C 1
ATOM 1531 O O . TYR A 1 193 ? -14.008 -5.104 8.266 1.00 96.00 193 TYR A O 1
ATOM 1539 N N . ASP A 1 194 ? -12.000 -6.071 8.470 1.00 96.25 194 ASP A N 1
ATOM 1540 C CA . ASP A 1 194 ? -11.990 -6.087 9.935 1.00 96.25 194 ASP A CA 1
ATOM 1541 C C . ASP A 1 194 ? -11.579 -4.741 10.567 1.00 96.25 194 ASP A C 1
ATOM 1543 O O . ASP A 1 194 ? -11.505 -4.639 11.793 1.00 96.25 194 ASP A O 1
ATOM 1547 N N . GLY A 1 195 ? -11.338 -3.708 9.750 1.00 96.06 195 GLY A N 1
ATOM 1548 C CA . GLY A 1 195 ? -10.896 -2.384 10.188 1.00 96.06 195 GLY A CA 1
ATOM 1549 C C . GLY A 1 195 ? -9.408 -2.317 10.538 1.00 96.06 195 GLY A C 1
ATOM 1550 O O . GLY A 1 195 ? -8.974 -1.360 11.183 1.00 96.06 195 GLY A O 1
ATOM 1551 N N . SER A 1 196 ? -8.631 -3.334 10.162 1.00 98.00 196 SER A N 1
ATOM 1552 C CA . SER A 1 196 ? -7.174 -3.297 10.233 1.00 98.00 196 SER A CA 1
ATOM 1553 C C . SER A 1 196 ? -6.571 -2.625 8.995 1.00 98.00 196 SER A C 1
ATOM 1555 O O . SER A 1 196 ? -7.234 -2.467 7.967 1.00 98.00 196 SER A O 1
ATOM 1557 N N . TYR A 1 197 ? -5.325 -2.165 9.109 1.00 98.06 197 TYR A N 1
ATOM 1558 C CA . TYR A 1 197 ? -4.658 -1.366 8.089 1.00 98.06 197 TYR A CA 1
ATOM 1559 C C . TYR A 1 197 ? -3.216 -1.811 7.857 1.00 98.06 197 TYR A C 1
ATOM 1561 O O . TYR A 1 197 ? -2.475 -2.103 8.797 1.00 98.06 197 TYR A O 1
ATOM 1569 N N . ARG A 1 198 ? -2.771 -1.733 6.604 1.00 96.06 198 ARG A N 1
ATOM 1570 C CA . ARG A 1 198 ? -1.355 -1.745 6.223 1.00 96.06 198 ARG A CA 1
ATOM 1571 C C . ARG A 1 198 ? -0.994 -0.465 5.488 1.00 96.06 198 ARG A C 1
ATOM 1573 O O . ARG A 1 198 ? -1.830 0.188 4.871 1.00 96.06 198 ARG A O 1
ATOM 1580 N N . PHE A 1 199 ? 0.288 -0.146 5.515 1.00 92.81 199 PHE A N 1
ATOM 1581 C CA . PHE A 1 199 ? 0.898 0.772 4.573 1.00 92.81 199 PHE A CA 1
ATOM 1582 C C . PHE A 1 199 ? 1.530 -0.028 3.444 1.00 92.81 199 PHE A C 1
ATOM 1584 O O . PHE A 1 199 ? 2.352 -0.913 3.68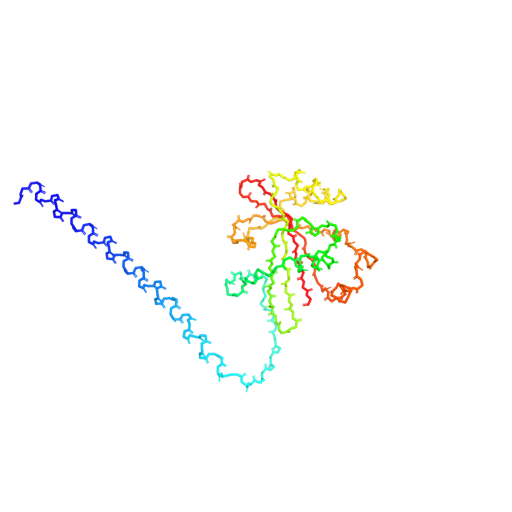8 1.00 92.81 199 PHE A O 1
ATOM 1591 N N . GLY A 1 200 ? 1.127 0.285 2.222 1.00 89.88 200 GLY A N 1
ATOM 1592 C CA . GLY A 1 200 ? 1.683 -0.273 1.006 1.00 89.88 200 GLY A CA 1
ATOM 1593 C C . GLY A 1 200 ? 2.556 0.746 0.290 1.00 89.88 200 GLY A C 1
ATOM 1594 O O . GLY A 1 200 ? 2.295 1.950 0.296 1.00 89.88 200 GLY A O 1
ATOM 1595 N N . PHE A 1 201 ? 3.578 0.238 -0.375 1.00 86.19 201 PHE A N 1
ATOM 1596 C CA . PHE A 1 201 ? 4.401 1.008 -1.285 1.00 86.19 201 PHE A CA 1
ATOM 1597 C C . PHE A 1 201 ? 4.728 0.163 -2.501 1.00 86.19 201 PHE A C 1
ATOM 1599 O O . PHE A 1 201 ? 5.064 -1.014 -2.364 1.00 86.19 201 PHE A O 1
ATOM 1606 N N . TRP A 1 202 ? 4.689 0.765 -3.682 1.00 84.94 202 TRP A N 1
ATOM 1607 C CA . TRP A 1 202 ? 5.236 0.132 -4.867 1.00 84.94 202 TRP A CA 1
ATOM 1608 C C . TRP A 1 202 ? 5.990 1.116 -5.750 1.00 84.94 202 TRP A C 1
ATOM 1610 O O . TRP A 1 202 ? 5.754 2.325 -5.729 1.00 84.94 202 TRP A O 1
ATOM 1620 N N . PHE A 1 203 ? 6.934 0.579 -6.512 1.00 81.50 203 PHE A N 1
ATOM 1621 C CA . PHE A 1 203 ? 7.768 1.349 -7.417 1.00 81.50 203 PHE A CA 1
ATOM 1622 C C . PHE A 1 203 ? 8.186 0.543 -8.633 1.00 81.50 203 PHE A C 1
ATOM 1624 O O . PHE A 1 203 ? 8.158 -0.689 -8.617 1.00 81.50 203 PHE A O 1
ATOM 1631 N N . GLU A 1 204 ? 8.591 1.265 -9.670 1.00 85.44 204 GLU A N 1
ATOM 1632 C CA . GLU A 1 204 ? 9.104 0.703 -10.915 1.00 85.44 204 GLU A CA 1
ATOM 1633 C C . GLU A 1 204 ? 10.525 1.195 -11.181 1.00 85.44 204 GLU A C 1
ATOM 1635 O O . GLU A 1 204 ? 10.850 2.342 -10.860 1.00 85.44 204 GLU A O 1
ATOM 1640 N N . TYR A 1 205 ? 11.371 0.315 -11.719 1.00 77.94 205 TYR A N 1
ATOM 1641 C CA . TYR A 1 205 ? 12.737 0.613 -12.160 1.00 77.94 205 TYR A CA 1
ATOM 1642 C C . TYR A 1 205 ? 13.179 -0.300 -13.308 1.00 77.94 205 TYR A C 1
ATOM 1644 O O . TYR A 1 205 ? 12.511 -1.342 -13.531 1.00 77.94 205 TYR A O 1
#

Foldseek 3Di:
DDPVVVVVVVVVVVVVVVVVVVVVVVVVVVVVVVVVVVVVVVVVPDDPDDDDDDDDDDDDDPPPPVPDKDDPDDDPVLQLCCLLFAQSVCSQQWDDKIWDDPDPAKIKIKTKGDKAQALVRQCVSDDVVCSVLSCCQVVVPPWDWDADRVRAIWIKGWRPDDDDGDDCVSRDPVNNVVSVVWPDKTWIWTAHPSNIIMIMIMTMD

Radius of gyration: 24.68 Å; chains: 1; bounding box: 68×66×50 Å

Secondary structure (DSSP, 8-state):
--HHHHHHHHHHHHHHHHHHHHHHHHHHHHHHHHHHHHHHHHHHTS-------------S------SS------THHHHHHHHHHS-GGGGGGEEEEEEEEEETTEEEEEEEEPPBSSHHHHHHHS-GGGHHHHHHHHHH--EEEEE-TTS-EEEEEE--S---PPPTTTS-GGGHHHHHH--EEEEEEEEETTS-EEEEEEEE-